Protein AF-A0A2V8JCD2-F1 (afdb_monomer)

Nearest PDB structures (foldseek):
  4c0p-assembly3_C  TM=5.287E-01  e=2.789E-01  Homo sapiens
  6qj3-assembly1_A  TM=6.473E-01  e=8.559E-01  Thermochaetoides thermophila DSM 1495
  5gm6-assembly1_v  TM=4.960E-01  e=7.662E+00  Saccharomyces cerevisiae S288C
  8q7e-assembly1_A  TM=3.204E-01  e=3.389E+00  Homo sapiens
  6ahd-assembly1_N  TM=2.282E-01  e=4.156E+00  Homo sapiens

pLDDT: mean 90.49, std 12.07, range [41.88, 98.62]

Foldseek 3Di:
DDDPDDPVPPADPQWDWAPKDWPDADPVVRDTDIDTDIDHDDDDDDDCPPPVVVVVLLVQCVPLPDPPSNQVSLVVLLVPCVDVVSVVSLLCQLQPPPDPSSNQSSLVSCLVVCVPPSSVVSLLNCLQDPPDVVSVVSSLCSNCVVPLQVLVVLVSQCVSQCPDPDPVSNVSSVVSNVRND

Secondary structure (DSSP, 8-state):
----SSSGGGS-TTPEEEEEEEEEEETTTTEEEEEEEEE--------TTSHHHHHHHHHHHT-TT-HHHHHHHHHHHTT-TTSHHHHHHHHHHHHH-S-HHHHHHHHHHHGGGTTSHHHHHHHHHHHHH-S-HHHHHHHHHHHHTT-TT-HHHHHHHHHHHTT-S-HHHHHHHHHHHHH--

Structure (mmCIF, N/CA/C/O backbone):
data_AF-A0A2V8JCD2-F1
#
_entry.id   AF-A0A2V8JCD2-F1
#
loop_
_atom_site.group_PDB
_atom_site.id
_atom_site.type_symbol
_atom_site.label_atom_id
_atom_site.label_alt_id
_atom_site.label_comp_id
_atom_site.label_asym_id
_atom_site.label_entity_id
_atom_site.label_seq_id
_atom_site.pdbx_PDB_ins_code
_atom_site.Cartn_x
_atom_site.Cartn_y
_atom_site.Cartn_z
_atom_site.occupancy
_atom_site.B_iso_or_equiv
_atom_site.auth_seq_id
_atom_site.auth_comp_id
_atom_site.auth_asym_id
_atom_site.auth_atom_id
_atom_site.pdbx_PDB_model_num
ATOM 1 N N . SER A 1 1 ? -30.091 -16.368 50.394 1.00 44.22 1 SER A N 1
ATOM 2 C CA . SER A 1 1 ? -29.575 -14.989 50.432 1.00 44.22 1 SER A CA 1
ATOM 3 C C . SER A 1 1 ? -28.184 -14.933 49.838 1.00 44.22 1 SER A C 1
ATOM 5 O O . SER A 1 1 ? -27.425 -15.864 50.068 1.00 44.22 1 SER A O 1
ATOM 7 N N . ALA A 1 2 ? -27.900 -13.835 49.127 1.00 44.91 2 ALA A N 1
ATOM 8 C CA . ALA A 1 2 ? -26.615 -13.407 48.558 1.00 44.91 2 ALA A CA 1
ATOM 9 C C . ALA A 1 2 ? -26.160 -14.045 47.226 1.00 44.91 2 ALA A C 1
ATOM 11 O O . ALA A 1 2 ? -25.210 -14.814 47.190 1.00 44.91 2 ALA A O 1
ATOM 12 N N . VAL A 1 3 ? -26.789 -13.626 46.119 1.00 41.88 3 VAL A N 1
ATOM 13 C CA . VAL A 1 3 ? -26.114 -13.427 44.817 1.00 41.88 3 VAL A CA 1
ATOM 14 C C . VAL A 1 3 ? -26.719 -12.170 44.187 1.00 41.88 3 VAL A C 1
ATOM 16 O O . VAL A 1 3 ? -27.552 -12.243 43.291 1.00 41.88 3 VAL A O 1
ATOM 19 N N . GLN A 1 4 ? -26.420 -11.001 44.745 1.00 43.28 4 GLN A N 1
ATOM 20 C CA . GLN A 1 4 ? -26.905 -9.740 44.177 1.00 43.28 4 GLN A CA 1
ATOM 21 C C . GLN A 1 4 ? -25.974 -8.584 44.524 1.00 43.28 4 GLN A C 1
ATOM 23 O O . GLN A 1 4 ? -26.406 -7.489 44.837 1.00 43.28 4 GLN A O 1
ATOM 28 N N . ASP A 1 5 ? -24.675 -8.843 44.450 1.00 45.50 5 ASP A N 1
ATOM 29 C CA . ASP A 1 5 ? -23.688 -7.783 44.360 1.00 45.50 5 ASP A CA 1
ATOM 30 C C . ASP A 1 5 ? -22.896 -7.997 43.072 1.00 45.50 5 ASP A C 1
ATOM 32 O O . ASP A 1 5 ? -22.481 -9.116 42.763 1.00 45.50 5 ASP A O 1
ATOM 36 N N . ASN A 1 6 ? -22.670 -6.890 42.359 1.00 44.06 6 ASN A N 1
ATOM 37 C CA . ASN A 1 6 ? -21.511 -6.643 41.492 1.00 44.06 6 ASN A CA 1
ATOM 38 C C . ASN A 1 6 ? -21.671 -6.552 39.955 1.00 44.06 6 ASN A C 1
ATOM 40 O O . ASN A 1 6 ? -20.660 -6.523 39.262 1.00 44.06 6 ASN A O 1
ATOM 44 N N . GLN A 1 7 ? -22.874 -6.402 39.385 1.00 47.81 7 GLN A N 1
ATOM 45 C CA . GLN A 1 7 ? -23.005 -6.138 37.929 1.00 47.81 7 GLN A CA 1
ATOM 46 C C . GLN A 1 7 ? -22.996 -4.640 37.557 1.00 47.81 7 GLN A C 1
ATOM 48 O O . GLN A 1 7 ? -22.656 -4.303 36.430 1.00 47.81 7 GLN A O 1
ATOM 53 N N . ILE A 1 8 ? -23.293 -3.721 38.489 1.00 47.31 8 ILE A N 1
ATOM 54 C CA . ILE A 1 8 ? -23.292 -2.262 38.217 1.00 47.31 8 ILE A CA 1
ATOM 55 C C . ILE A 1 8 ? -21.854 -1.699 38.111 1.00 47.31 8 ILE A C 1
ATOM 57 O O . ILE A 1 8 ? -21.630 -0.642 37.528 1.00 47.31 8 ILE A O 1
ATOM 61 N N . SER A 1 9 ? -20.849 -2.427 38.615 1.00 52.62 9 SER A N 1
ATOM 62 C CA . SER A 1 9 ? -19.442 -1.987 38.668 1.00 52.62 9 SER A CA 1
ATOM 63 C C . SER A 1 9 ? -18.659 -2.189 37.356 1.00 52.62 9 SER A C 1
ATOM 65 O O . SER A 1 9 ? -17.455 -1.946 37.305 1.00 52.62 9 SER A O 1
ATOM 67 N N . THR A 1 10 ? -19.309 -2.657 36.287 1.00 59.75 10 THR A N 1
ATOM 68 C CA . THR A 1 10 ? -18.649 -3.032 35.022 1.00 59.75 10 THR A CA 1
ATOM 69 C C . THR A 1 10 ? -18.615 -1.917 33.979 1.00 59.75 10 THR A C 1
ATOM 71 O O . THR A 1 10 ? -17.923 -2.063 32.974 1.00 59.75 10 THR A O 1
ATOM 74 N N . ILE A 1 11 ? -19.313 -0.797 34.202 1.00 66.19 11 ILE A N 1
ATOM 75 C CA . ILE A 1 11 ? -19.315 0.329 33.262 1.00 66.19 11 ILE A CA 1
ATOM 76 C C . ILE A 1 11 ? -18.100 1.229 33.560 1.00 66.19 11 ILE A C 1
ATOM 78 O O . ILE A 1 11 ? -18.044 1.852 34.626 1.00 66.19 11 ILE A O 1
ATOM 82 N N . PRO A 1 12 ? -17.111 1.329 32.652 1.00 68.44 12 PRO A N 1
ATOM 83 C CA . PRO A 1 12 ? -15.940 2.174 32.839 1.00 68.44 12 PRO A CA 1
ATOM 84 C C . PRO A 1 12 ? -16.356 3.639 32.975 1.00 68.44 12 PRO A C 1
ATOM 86 O O . PRO A 1 12 ? -17.163 4.134 32.191 1.00 68.44 12 PRO A O 1
ATOM 89 N N . ARG A 1 13 ? -15.745 4.375 33.914 1.00 74.25 13 ARG A N 1
ATOM 90 C CA . ARG A 1 13 ? -16.071 5.796 34.172 1.00 74.25 13 ARG A CA 1
ATOM 91 C C . ARG A 1 13 ? -15.924 6.713 32.949 1.00 74.25 13 ARG A C 1
ATOM 93 O O . ARG A 1 13 ? -16.537 7.771 32.922 1.00 74.25 13 ARG A O 1
ATOM 100 N N . ASN A 1 14 ? -15.132 6.301 31.957 1.00 77.75 14 ASN A N 1
ATOM 101 C CA . ASN A 1 14 ? -14.872 7.047 30.723 1.00 77.75 14 ASN A CA 1
ATOM 102 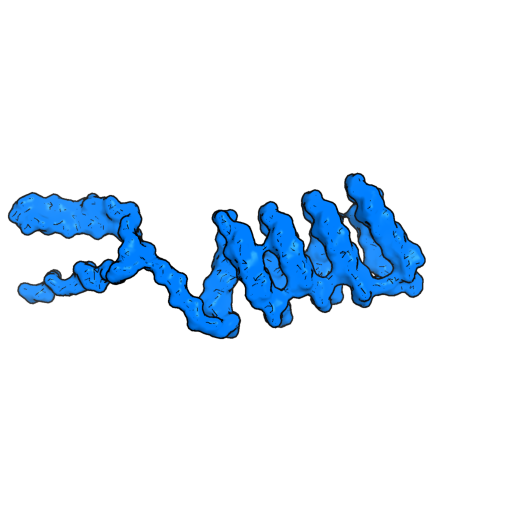C C . ASN A 1 14 ? -15.407 6.321 29.470 1.00 77.75 14 ASN A C 1
ATOM 104 O O . ASN A 1 14 ? -14.929 6.582 28.366 1.00 77.75 14 ASN A O 1
ATOM 108 N N . GLY A 1 15 ? -16.326 5.366 29.638 1.00 80.38 15 GLY A N 1
ATOM 109 C CA . GLY A 1 15 ? -16.961 4.652 28.534 1.00 80.38 15 GLY A CA 1
ATOM 110 C C . GLY A 1 15 ? -18.225 5.357 28.041 1.00 80.38 15 GLY A C 1
ATOM 111 O O . GLY A 1 15 ? -18.965 5.943 28.828 1.00 80.38 15 GLY A O 1
ATOM 112 N N . SER A 1 16 ? -18.491 5.281 26.741 1.00 89.06 16 SER A N 1
ATOM 113 C CA . SER A 1 16 ? -19.802 5.565 26.159 1.00 89.06 16 SER A CA 1
ATOM 114 C C . SER A 1 16 ? -20.564 4.262 25.946 1.00 89.06 16 SER A C 1
ATOM 116 O O . SER A 1 16 ? -19.966 3.236 25.622 1.00 89.06 16 SER A O 1
ATOM 118 N N . ILE A 1 17 ? -21.883 4.313 26.121 1.00 90.25 17 ILE A N 1
ATOM 119 C CA . ILE A 1 17 ? -22.770 3.176 25.874 1.00 90.25 17 ILE A CA 1
ATOM 120 C C . ILE A 1 17 ? -23.493 3.404 24.546 1.00 90.25 17 ILE A C 1
ATOM 122 O O . ILE A 1 17 ? -24.129 4.442 24.364 1.00 90.25 17 ILE A O 1
ATOM 126 N N . SER A 1 18 ? -23.415 2.435 23.639 1.00 91.94 18 SER A N 1
ATOM 127 C CA . SER A 1 18 ? -24.164 2.382 22.380 1.00 91.94 18 SER A CA 1
ATOM 128 C C . SER A 1 18 ? -25.107 1.178 22.368 1.00 91.94 18 SER A C 1
ATOM 130 O O . SER A 1 18 ? -24.992 0.268 23.188 1.00 91.94 18 SER A O 1
ATOM 132 N N . ASN A 1 19 ? -26.080 1.180 21.451 1.00 93.75 19 ASN A N 1
ATOM 133 C CA . ASN A 1 19 ? -27.001 0.055 21.233 1.00 93.75 19 ASN A CA 1
ATOM 134 C C . ASN A 1 19 ? -27.726 -0.430 22.510 1.00 93.75 19 ASN A C 1
ATOM 136 O O . ASN A 1 19 ? -28.009 -1.621 22.662 1.00 93.75 19 ASN A O 1
ATOM 140 N N . LEU A 1 20 ? -28.019 0.497 23.433 1.00 94.31 20 LEU A N 1
ATOM 141 C CA . LEU A 1 20 ? -28.675 0.191 24.702 1.00 94.31 20 LEU A CA 1
ATOM 142 C C . LEU A 1 20 ? -30.134 -0.220 24.470 1.00 94.31 20 LEU A C 1
ATOM 144 O O . LEU A 1 20 ? -30.913 0.520 23.868 1.00 94.31 20 LEU A O 1
ATOM 148 N N . ARG A 1 21 ? -30.511 -1.384 24.996 1.00 95.12 21 ARG A N 1
ATOM 149 C CA . ARG A 1 21 ? -31.867 -1.934 24.949 1.00 95.12 21 ARG A CA 1
ATO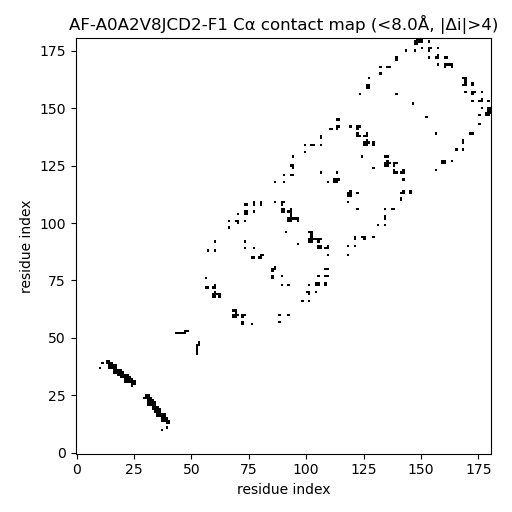M 150 C C . ARG A 1 21 ? -32.280 -2.513 26.295 1.00 95.12 21 ARG A C 1
ATOM 152 O O . ARG A 1 21 ? -31.445 -3.000 27.056 1.00 95.12 21 ARG A O 1
ATOM 159 N N . ILE A 1 22 ? -33.585 -2.519 26.534 1.00 95.38 22 ILE A N 1
ATOM 160 C CA . ILE A 1 22 ? -34.203 -3.253 27.638 1.00 95.38 22 ILE A CA 1
ATOM 161 C C . ILE A 1 22 ? -34.441 -4.685 27.161 1.00 95.38 22 ILE A C 1
ATOM 163 O O . ILE A 1 22 ? -35.107 -4.895 26.150 1.00 95.38 22 ILE A O 1
ATOM 167 N N . VAL A 1 23 ? -33.861 -5.656 27.860 1.00 96.94 23 VAL A N 1
ATOM 168 C CA . VAL A 1 23 ? -34.027 -7.088 27.576 1.00 96.94 23 VAL A CA 1
ATOM 169 C C . VAL A 1 23 ? -35.287 -7.609 28.258 1.00 96.94 23 VAL A C 1
ATOM 171 O O . VAL A 1 23 ? -36.102 -8.276 27.626 1.00 96.94 23 VAL A O 1
ATOM 174 N N . SER A 1 24 ? -35.469 -7.270 29.533 1.00 95.62 24 SER A N 1
ATOM 175 C CA . SER A 1 24 ? -36.636 -7.659 30.320 1.00 95.62 24 SER A CA 1
ATOM 176 C C . SER A 1 24 ? -36.938 -6.620 31.402 1.00 95.62 24 SER A C 1
ATOM 178 O O . SER A 1 24 ? -36.053 -5.880 31.836 1.00 95.62 24 SER A O 1
ATOM 180 N N . ALA A 1 25 ? -38.205 -6.535 31.807 1.00 95.50 25 ALA A N 1
ATOM 181 C CA . ALA A 1 25 ? -38.649 -5.705 32.919 1.00 95.50 25 ALA A CA 1
ATOM 182 C C . ALA A 1 25 ? -39.789 -6.410 33.662 1.00 95.50 25 ALA A C 1
ATOM 184 O O . ALA A 1 25 ? -40.774 -6.813 33.043 1.00 95.50 25 ALA A O 1
ATOM 185 N N . ASP A 1 26 ? -39.657 -6.540 34.978 1.00 96.38 26 ASP A N 1
ATOM 186 C CA . ASP A 1 26 ? -40.686 -7.059 35.872 1.00 96.38 26 ASP A CA 1
ATOM 187 C C . ASP A 1 26 ? -41.308 -5.895 36.668 1.00 96.38 26 ASP A C 1
ATOM 189 O O . ASP A 1 26 ? -40.665 -5.352 37.570 1.00 96.38 26 ASP A O 1
ATOM 193 N N . PRO A 1 27 ? -42.560 -5.497 36.373 1.00 93.81 27 PRO A N 1
ATOM 194 C CA . PRO A 1 27 ? -43.228 -4.402 37.072 1.00 93.81 27 PRO A CA 1
ATOM 195 C C . PRO A 1 27 ? -43.532 -4.692 38.546 1.00 93.81 27 PR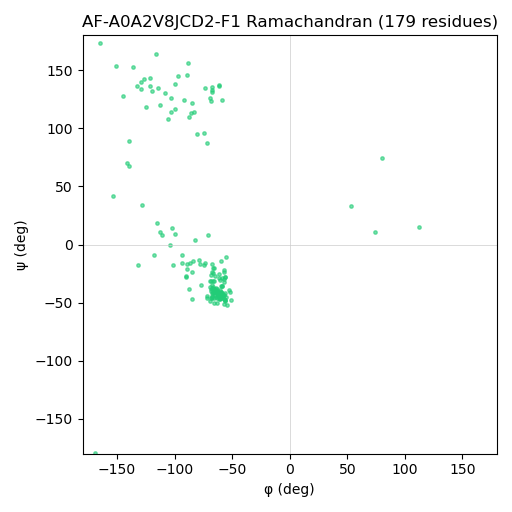O A C 1
ATOM 197 O O . PRO A 1 27 ? -43.688 -3.751 39.320 1.00 93.81 27 PRO A O 1
ATOM 200 N N . ALA A 1 28 ? -43.657 -5.964 38.939 1.00 95.38 28 ALA A N 1
ATOM 201 C CA . ALA A 1 28 ? -44.011 -6.339 40.307 1.00 95.38 28 ALA A CA 1
ATOM 202 C C . ALA A 1 28 ? -42.815 -6.205 41.258 1.00 95.38 28 ALA A C 1
ATOM 204 O O . ALA A 1 28 ? -42.985 -5.836 42.419 1.00 95.38 28 ALA A O 1
ATOM 205 N N . THR A 1 29 ? -41.608 -6.485 40.761 1.00 95.62 29 THR A N 1
ATOM 206 C CA . THR A 1 29 ? -40.360 -6.383 41.533 1.00 95.62 29 THR A CA 1
ATOM 207 C C . THR A 1 29 ? -39.562 -5.117 41.221 1.00 95.62 29 THR A C 1
ATOM 209 O O . THR A 1 29 ? -38.686 -4.739 41.998 1.00 95.62 29 THR A O 1
ATOM 212 N N . GLY A 1 30 ? -39.850 -4.457 40.096 1.00 93.00 30 GLY A N 1
ATOM 213 C CA . GLY A 1 30 ? -39.053 -3.352 39.562 1.00 93.00 30 GLY A CA 1
ATOM 214 C C . GLY A 1 30 ? -37.726 -3.800 38.939 1.00 93.00 30 GLY A C 1
ATOM 215 O O . GLY A 1 30 ? -36.876 -2.955 38.660 1.00 93.00 30 GLY A O 1
ATOM 216 N N . GLN A 1 31 ? -37.514 -5.105 38.738 1.00 93.19 31 GLN A N 1
ATOM 217 C CA . GLN A 1 31 ? -36.280 -5.628 38.158 1.00 93.19 31 GLN A CA 1
ATOM 218 C C . GLN A 1 31 ? -36.221 -5.338 36.655 1.00 93.19 31 GLN A C 1
ATOM 220 O O . GLN A 1 31 ? -37.194 -5.551 35.936 1.00 93.19 31 GLN A O 1
ATOM 225 N N . VAL A 1 32 ? -35.070 -4.870 36.171 1.00 94.25 32 VAL A N 1
ATOM 226 C CA . VAL A 1 32 ? -34.835 -4.575 34.751 1.00 94.25 32 VAL A CA 1
ATOM 227 C C . VAL A 1 32 ? -33.508 -5.182 34.321 1.00 94.25 32 VAL A C 1
ATOM 229 O O . VAL A 1 32 ? -32.505 -5.056 35.023 1.00 94.25 32 VAL A O 1
ATOM 232 N N . GLU A 1 33 ? -33.497 -5.806 33.151 1.00 94.25 33 GLU A N 1
ATOM 233 C CA . GLU A 1 33 ? -32.292 -6.267 32.473 1.00 94.25 33 GLU A CA 1
ATOM 234 C C . GLU A 1 33 ? -32.018 -5.381 31.257 1.00 94.25 33 GLU A C 1
ATOM 236 O O . GLU A 1 33 ? -32.902 -5.127 30.435 1.00 94.25 33 GLU A O 1
ATOM 241 N N . LEU A 1 34 ? -30.779 -4.910 31.138 1.00 93.19 34 LEU A N 1
ATOM 242 C CA . LEU A 1 34 ? -30.328 -4.034 30.064 1.00 93.19 34 LEU A CA 1
ATOM 243 C C . LEU A 1 34 ? -29.172 -4.700 29.320 1.00 93.19 34 LEU A C 1
ATOM 245 O O . LEU A 1 34 ? -28.308 -5.319 29.937 1.00 93.19 34 LEU A O 1
ATOM 249 N N . ALA A 1 35 ? -29.122 -4.518 28.004 1.00 92.56 35 ALA A N 1
ATOM 250 C CA . ALA A 1 35 ? -27.989 -4.919 27.180 1.00 92.56 35 ALA A CA 1
ATOM 251 C C . ALA A 1 35 ? -27.547 -3.743 26.315 1.00 92.56 35 ALA A C 1
ATOM 253 O O . ALA A 1 35 ? -28.377 -3.016 25.778 1.00 92.56 35 ALA A O 1
ATOM 254 N N . GLY A 1 36 ? -26.243 -3.569 26.160 1.00 92.38 36 GLY A N 1
ATOM 255 C CA . GLY A 1 36 ? -25.660 -2.528 25.327 1.00 92.38 36 GLY A CA 1
ATOM 256 C C . GLY A 1 36 ? -24.195 -2.821 25.056 1.00 92.38 36 GLY A C 1
ATOM 257 O O . GLY A 1 36 ? -23.619 -3.757 25.612 1.00 92.38 36 GLY A O 1
ATOM 258 N N . GLU A 1 37 ? -23.602 -2.015 24.194 1.00 93.12 37 GLU A N 1
ATOM 259 C CA . GLU A 1 37 ? -22.175 -2.033 23.913 1.00 93.12 37 GLU A CA 1
ATOM 260 C C . GLU A 1 37 ? -21.501 -0.919 24.699 1.00 93.12 37 GLU A C 1
ATOM 262 O O . GLU A 1 37 ? -22.014 0.194 24.789 1.00 93.12 37 GLU A O 1
ATOM 267 N N . VAL A 1 38 ? -20.340 -1.220 25.269 1.00 90.25 38 VAL A N 1
ATOM 268 C CA . VAL A 1 38 ? -19.528 -0.243 25.988 1.00 90.25 38 VAL A CA 1
ATOM 269 C C . VAL A 1 38 ? -18.257 -0.014 25.188 1.00 90.25 38 VAL A C 1
ATOM 271 O O . VAL A 1 38 ? -17.476 -0.940 24.982 1.00 90.25 38 VAL A O 1
ATOM 274 N N . SER A 1 39 ? -18.026 1.228 24.773 1.00 90.25 39 SER A N 1
ATOM 275 C CA . SER A 1 39 ? -16.790 1.643 24.111 1.00 90.25 39 SER A CA 1
ATOM 276 C C . SER A 1 39 ? -16.039 2.639 24.984 1.00 90.25 39 SER A C 1
ATOM 278 O O . SER A 1 39 ? -16.632 3.585 25.495 1.00 90.25 39 SER A O 1
ATOM 280 N N . GLN A 1 40 ? -14.728 2.473 25.130 1.00 88.31 40 GLN A N 1
ATOM 281 C CA . GLN A 1 40 ? -13.880 3.401 25.880 1.00 88.31 40 GLN A CA 1
ATOM 282 C C . GLN A 1 40 ? -12.700 3.866 25.017 1.00 88.31 40 GLN A C 1
ATOM 284 O O . GLN A 1 40 ? -12.151 3.053 24.268 1.00 88.31 40 GLN A O 1
ATOM 289 N N . PRO A 1 41 ? -12.272 5.139 25.117 1.00 84.62 41 PRO A N 1
ATOM 290 C CA . PRO A 1 41 ? -11.071 5.595 24.432 1.00 84.62 41 PRO A CA 1
ATOM 291 C C . PRO A 1 41 ? -9.851 4.778 24.870 1.00 84.62 41 PRO A C 1
ATOM 293 O O . PRO A 1 41 ? -9.531 4.715 26.059 1.00 84.62 41 PRO A O 1
ATOM 296 N N . LEU A 1 42 ? -9.148 4.182 23.908 1.00 85.62 42 LEU A N 1
ATOM 297 C CA . LEU A 1 42 ? -7.897 3.474 24.154 1.00 85.62 42 LEU A CA 1
ATOM 298 C C . LEU A 1 42 ? -6.718 4.435 23.976 1.00 85.62 42 LEU A C 1
ATOM 300 O O . LEU A 1 42 ? -6.546 5.041 22.920 1.00 85.62 42 LEU A O 1
ATOM 304 N N . ARG A 1 43 ? -5.877 4.548 25.006 1.00 88.38 43 ARG A N 1
ATOM 305 C CA . ARG A 1 43 ? -4.527 5.109 24.889 1.00 88.38 43 ARG A CA 1
ATOM 306 C C . ARG A 1 43 ? -3.547 4.090 25.432 1.00 88.38 43 ARG A C 1
ATOM 308 O O . ARG A 1 43 ? -3.618 3.741 26.607 1.00 88.38 43 ARG A O 1
ATOM 315 N N . LEU A 1 44 ? -2.650 3.634 24.572 1.00 90.06 44 LEU A N 1
ATOM 316 C CA . LEU A 1 44 ? -1.616 2.674 24.910 1.00 90.06 44 LEU A CA 1
ATOM 317 C C . LEU A 1 44 ? -0.274 3.229 24.440 1.00 90.06 44 LEU A C 1
ATOM 319 O O . LEU A 1 44 ? -0.165 3.747 23.331 1.00 90.06 44 LEU A O 1
ATOM 323 N N . GLN A 1 45 ? 0.725 3.147 25.311 1.00 93.62 45 GLN A N 1
ATOM 324 C CA . GLN A 1 45 ? 2.107 3.481 25.007 1.00 93.62 45 GLN A CA 1
ATOM 325 C C . GLN A 1 45 ? 2.936 2.221 25.223 1.00 93.62 45 GLN A C 1
ATOM 327 O O . GLN A 1 45 ? 2.789 1.559 26.248 1.00 93.62 45 GLN A O 1
ATOM 332 N N . GLY A 1 46 ? 3.790 1.902 24.261 1.00 92.50 46 GLY A N 1
ATOM 333 C CA . GLY A 1 46 ? 4.664 0.738 24.309 1.00 92.50 46 GLY A CA 1
ATOM 334 C C . GLY A 1 46 ? 5.700 0.794 23.197 1.00 92.50 46 GLY A C 1
ATOM 335 O O . GLY A 1 46 ? 5.754 1.764 22.434 1.00 92.50 46 GLY A O 1
ATOM 336 N N . GLN A 1 47 ? 6.536 -0.231 23.139 1.00 90.75 47 GLN A N 1
ATOM 337 C CA . GLN A 1 47 ? 7.549 -0.398 22.106 1.00 90.75 47 GLN A CA 1
ATOM 338 C C . GLN A 1 47 ? 6.962 -1.140 20.901 1.00 90.75 47 GLN A C 1
ATOM 340 O O . GLN A 1 47 ? 5.981 -1.867 21.026 1.00 90.75 47 GLN A O 1
ATOM 345 N N . MET A 1 48 ? 7.548 -0.971 19.714 1.00 85.31 48 MET A N 1
ATOM 346 C CA . MET A 1 48 ? 7.050 -1.644 18.501 1.00 85.31 48 MET A CA 1
ATOM 347 C C . MET A 1 48 ? 7.210 -3.168 18.564 1.00 85.31 48 MET A C 1
ATOM 349 O O . MET A 1 48 ? 6.521 -3.894 17.852 1.00 85.31 48 MET A O 1
ATOM 353 N N . GLU A 1 49 ? 8.104 -3.646 19.426 1.00 85.31 49 GLU A N 1
ATOM 354 C CA . GLU A 1 49 ? 8.369 -5.060 19.681 1.00 85.31 49 GLU A CA 1
ATOM 355 C C . GLU A 1 49 ? 7.304 -5.690 20.588 1.00 85.31 49 GLU A C 1
ATOM 357 O O . GLU A 1 49 ? 7.181 -6.915 20.629 1.00 85.31 49 GLU A O 1
ATOM 362 N N . ASP A 1 50 ? 6.508 -4.876 21.292 1.00 91.94 50 ASP A N 1
ATOM 363 C CA . ASP A 1 50 ? 5.428 -5.375 22.133 1.00 91.94 50 ASP A CA 1
ATOM 364 C C . ASP A 1 50 ? 4.332 -5.978 21.250 1.00 91.94 50 ASP A C 1
ATOM 366 O O . ASP A 1 50 ? 3.741 -5.298 20.407 1.00 91.94 50 ASP A O 1
ATOM 370 N N . ALA A 1 51 ? 3.991 -7.245 21.493 1.00 91.12 51 ALA A N 1
ATOM 371 C CA . ALA A 1 51 ? 3.003 -7.974 20.695 1.00 91.12 51 ALA A CA 1
ATOM 372 C C . ALA A 1 51 ? 1.658 -7.229 20.577 1.00 91.12 51 ALA A C 1
ATOM 374 O O . ALA A 1 51 ? 1.055 -7.188 19.504 1.00 91.12 51 ALA A O 1
ATOM 375 N N . THR A 1 52 ? 1.210 -6.585 21.661 1.00 93.38 52 THR A N 1
ATOM 376 C CA . THR A 1 52 ? -0.023 -5.785 21.674 1.00 93.38 52 THR A CA 1
ATOM 377 C C . THR A 1 52 ? 0.095 -4.530 20.812 1.00 93.38 52 THR A C 1
ATOM 379 O O . THR A 1 52 ? -0.810 -4.247 20.030 1.00 93.38 52 THR A O 1
ATOM 382 N N . VAL A 1 53 ? 1.200 -3.782 20.921 1.00 93.06 53 VAL A N 1
ATOM 383 C CA . VAL A 1 53 ? 1.437 -2.577 20.103 1.00 93.06 53 VAL A CA 1
ATOM 384 C C . VAL A 1 53 ? 1.480 -2.962 18.633 1.00 93.06 53 VAL A C 1
ATOM 386 O O . VAL A 1 53 ? 0.804 -2.352 17.809 1.00 93.06 53 VAL A O 1
ATOM 389 N N . ARG A 1 54 ? 2.220 -4.021 18.317 1.00 90.69 54 ARG A N 1
ATOM 390 C CA . ARG A 1 54 ? 2.375 -4.535 16.964 1.00 90.69 54 ARG A CA 1
ATOM 391 C C . ARG A 1 54 ? 1.042 -4.974 16.355 1.00 90.69 54 ARG A C 1
ATOM 393 O O . ARG A 1 54 ? 0.723 -4.575 15.240 1.00 90.69 54 ARG A O 1
ATOM 400 N N . SER A 1 55 ? 0.228 -5.721 17.101 1.00 92.12 55 SER A N 1
ATOM 401 C CA . SER A 1 55 ? -1.120 -6.122 16.671 1.00 92.12 55 SER A CA 1
ATOM 402 C C . SER A 1 55 ? -2.030 -4.915 16.397 1.00 92.12 55 SER A C 1
ATOM 404 O O . SER A 1 55 ? -2.739 -4.876 15.389 1.00 92.12 55 SER A O 1
ATOM 406 N N . LEU A 1 56 ? -1.966 -3.882 17.244 1.00 93.38 56 LEU A N 1
ATOM 407 C CA . LEU A 1 56 ? -2.723 -2.644 17.041 1.00 93.38 56 LEU A CA 1
ATOM 408 C C . LEU A 1 56 ? -2.230 -1.848 15.823 1.00 93.38 56 LEU A C 1
ATOM 410 O O . LEU A 1 56 ? -3.054 -1.294 15.101 1.00 93.38 56 LEU A O 1
ATOM 414 N N . LEU A 1 57 ? -0.921 -1.821 15.554 1.00 92.69 57 LEU A N 1
ATOM 415 C CA . LEU A 1 57 ? -0.362 -1.199 14.348 1.00 92.69 57 LEU A CA 1
ATOM 416 C C . LEU A 1 57 ? -0.823 -1.920 13.074 1.00 92.69 57 LEU A C 1
ATOM 418 O O . LEU A 1 57 ? -1.268 -1.261 12.137 1.00 92.69 57 LEU A O 1
ATOM 422 N N . PHE A 1 58 ? -0.801 -3.258 13.050 1.00 92.38 58 PHE A N 1
ATOM 423 C CA . PHE A 1 58 ? -1.356 -4.020 11.925 1.00 92.38 58 PHE A CA 1
ATOM 424 C C . PHE A 1 58 ? -2.865 -3.818 11.778 1.00 92.38 58 PHE A C 1
ATOM 426 O O . PHE A 1 58 ? -3.361 -3.703 10.662 1.00 92.38 58 PHE A O 1
ATOM 433 N N . SER A 1 59 ? -3.607 -3.714 12.880 1.00 91.94 59 SER A N 1
ATOM 434 C CA . SER A 1 59 ? -5.040 -3.397 12.826 1.00 91.94 59 SER A CA 1
ATOM 435 C C . SER A 1 59 ? -5.283 -2.011 12.221 1.00 91.94 59 SER A C 1
ATOM 437 O O . SER A 1 59 ? -6.181 -1.848 11.400 1.00 91.94 59 SER A O 1
ATOM 439 N N . ALA A 1 60 ? -4.446 -1.025 12.561 1.00 93.06 60 ALA A N 1
ATOM 440 C CA . ALA A 1 60 ? -4.531 0.326 12.015 1.00 93.06 60 ALA A CA 1
ATOM 441 C C . ALA A 1 60 ? -4.262 0.386 10.502 1.00 93.06 60 ALA A C 1
ATOM 443 O O . ALA A 1 60 ? -4.815 1.263 9.847 1.00 93.06 60 ALA A O 1
ATOM 444 N N . LEU A 1 61 ? -3.487 -0.548 9.931 1.00 91.56 61 LEU A N 1
ATOM 445 C CA . LEU A 1 61 ? -3.329 -0.684 8.474 1.00 91.56 61 LEU A CA 1
ATOM 446 C C . LEU A 1 61 ? -4.606 -1.144 7.764 1.00 91.56 61 LEU A C 1
ATOM 448 O O . LEU A 1 61 ? -4.770 -0.871 6.583 1.00 91.56 61 LEU A O 1
ATOM 452 N N . HIS A 1 62 ? -5.516 -1.816 8.465 1.00 88.88 62 HIS A N 1
ATOM 453 C CA . HIS A 1 62 ? -6.769 -2.316 7.898 1.00 88.88 62 HIS A CA 1
ATOM 454 C C . HIS A 1 62 ? -7.961 -1.401 8.218 1.00 88.88 62 HIS A C 1
ATOM 456 O O . HIS A 1 62 ? -9.108 -1.761 7.952 1.00 88.88 62 HIS A O 1
ATOM 462 N N . ASP A 1 63 ? -7.716 -0.209 8.781 1.00 88.81 63 ASP A N 1
ATOM 463 C CA . ASP A 1 63 ? -8.762 0.781 9.032 1.00 88.81 63 ASP A CA 1
ATOM 464 C C . ASP A 1 63 ? -9.238 1.397 7.709 1.00 88.81 63 ASP A C 1
ATOM 466 O O . ASP A 1 63 ? -8.750 2.433 7.242 1.00 88.81 63 ASP A O 1
ATOM 470 N N . ALA A 1 64 ? -10.213 0.731 7.092 1.00 79.88 64 ALA A N 1
ATOM 471 C CA . ALA A 1 64 ? -10.817 1.144 5.831 1.00 79.88 64 ALA A CA 1
ATOM 472 C C . ALA A 1 64 ? -11.386 2.573 5.890 1.00 79.88 64 ALA A C 1
ATOM 474 O O . ALA A 1 64 ? -11.417 3.268 4.879 1.00 79.88 64 ALA A O 1
ATOM 475 N N . SER A 1 65 ? -11.792 3.041 7.074 1.00 87.44 65 SER A N 1
ATOM 476 C CA . SER A 1 65 ? -12.449 4.338 7.245 1.00 87.44 65 SER A CA 1
ATOM 477 C C . SER A 1 65 ? -11.483 5.519 7.372 1.00 87.44 65 SER A C 1
ATOM 479 O O . SER A 1 65 ? -11.908 6.669 7.249 1.00 87.44 65 SER A O 1
ATOM 481 N N . ASN A 1 66 ? -10.190 5.267 7.611 1.00 92.38 66 ASN A N 1
ATOM 482 C CA . ASN A 1 66 ? -9.243 6.322 7.953 1.00 92.38 66 ASN A CA 1
ATOM 483 C C . ASN A 1 66 ? -7.873 6.150 7.272 1.00 92.38 66 ASN A C 1
ATOM 485 O O . ASN A 1 66 ? -6.936 5.613 7.872 1.00 92.38 66 ASN A O 1
ATOM 489 N N . PRO A 1 67 ? -7.696 6.713 6.061 1.00 92.75 67 PRO A N 1
ATOM 490 C CA . PRO A 1 67 ? -6.405 6.724 5.375 1.00 92.75 67 PRO A CA 1
ATOM 491 C C . PRO A 1 67 ? -5.283 7.388 6.184 1.00 92.75 67 PRO A C 1
ATOM 493 O O . PRO A 1 67 ? -4.126 7.002 6.068 1.00 92.75 67 PRO A O 1
ATOM 496 N N . GLY A 1 68 ? -5.602 8.366 7.042 1.00 94.62 68 GLY A N 1
ATOM 497 C CA . GLY A 1 68 ? -4.615 9.005 7.917 1.00 94.62 68 GLY A CA 1
ATOM 498 C C . GLY A 1 68 ? -4.070 8.057 8.990 1.00 94.62 68 GLY A C 1
ATOM 499 O O . GLY A 1 68 ? -2.887 8.128 9.321 1.00 94.62 68 GLY A O 1
ATOM 500 N N . SER A 1 69 ? -4.910 7.156 9.507 1.00 94.00 69 SER A N 1
ATOM 501 C CA . SER A 1 69 ? -4.502 6.090 10.433 1.00 94.00 69 SER A CA 1
ATOM 502 C C . SER A 1 69 ? -3.569 5.102 9.735 1.00 94.00 69 SER A C 1
ATOM 504 O O . SER A 1 69 ? -2.446 4.885 10.200 1.00 94.00 69 SER A O 1
ATOM 506 N N . ARG A 1 70 ? -3.980 4.609 8.558 1.00 96.56 70 ARG A N 1
ATOM 507 C CA . ARG A 1 70 ? -3.178 3.692 7.736 1.00 96.56 70 ARG A CA 1
ATOM 508 C C . ARG A 1 70 ? -1.830 4.299 7.355 1.00 96.56 70 ARG A C 1
ATOM 510 O O . ARG A 1 70 ? -0.798 3.670 7.565 1.00 96.56 70 ARG A O 1
ATOM 517 N N . LEU A 1 71 ? -1.815 5.558 6.905 1.00 94.88 71 LEU A N 1
ATOM 518 C CA . LEU A 1 71 ? -0.589 6.286 6.565 1.00 94.88 71 LEU A CA 1
ATOM 519 C C . LEU A 1 71 ? 0.393 6.329 7.742 1.00 94.88 71 LEU A C 1
ATOM 521 O O . LEU A 1 71 ? 1.577 6.041 7.573 1.00 94.88 71 LEU A O 1
ATOM 525 N N . ARG A 1 72 ? -0.087 6.668 8.947 1.00 93.69 72 ARG A N 1
ATOM 526 C CA . ARG A 1 72 ? 0.775 6.684 10.135 1.00 93.69 72 ARG A CA 1
ATOM 527 C C . ARG A 1 72 ? 1.261 5.291 10.513 1.00 93.69 72 ARG A C 1
ATOM 529 O O . ARG A 1 72 ? 2.410 5.161 10.922 1.00 93.69 72 ARG A O 1
ATOM 536 N N . ALA A 1 73 ? 0.420 4.268 10.385 1.00 93.69 73 ALA A N 1
ATOM 537 C CA . ALA A 1 73 ? 0.826 2.893 10.648 1.00 93.69 73 ALA A CA 1
ATOM 538 C C . ALA A 1 73 ? 1.963 2.467 9.704 1.00 93.69 73 ALA A C 1
ATOM 540 O O . ALA A 1 73 ? 2.986 1.984 10.184 1.00 93.69 73 ALA A O 1
ATOM 541 N N . VAL A 1 74 ? 1.855 2.760 8.400 1.00 94.62 74 VAL A N 1
ATOM 542 C CA . VAL A 1 74 ? 2.941 2.546 7.426 1.00 94.62 74 VAL A CA 1
ATOM 543 C C . VAL A 1 74 ? 4.214 3.284 7.852 1.00 94.62 74 VAL A C 1
ATOM 545 O O . VAL A 1 74 ? 5.277 2.676 7.891 1.00 94.62 74 VAL A O 1
ATOM 548 N N . GLN A 1 75 ? 4.126 4.566 8.226 1.00 92.31 75 GLN A N 1
ATOM 549 C CA . GLN A 1 75 ? 5.293 5.356 8.658 1.00 92.31 75 GLN A CA 1
ATOM 550 C C . GLN A 1 75 ? 5.998 4.770 9.885 1.00 92.31 75 GLN A C 1
ATOM 552 O O . GLN A 1 75 ? 7.225 4.765 9.947 1.00 92.31 75 GLN A O 1
ATOM 557 N N . VAL A 1 76 ? 5.233 4.282 10.863 1.00 91.88 76 VAL A N 1
ATOM 558 C CA . VAL A 1 76 ? 5.792 3.668 12.073 1.00 91.88 76 VAL A CA 1
ATOM 559 C C . VAL A 1 76 ? 6.461 2.336 11.731 1.00 91.88 76 VAL A C 1
ATOM 561 O O . VAL A 1 76 ? 7.615 2.115 12.100 1.00 91.88 76 VAL A O 1
ATOM 564 N N . LEU A 1 77 ? 5.776 1.474 10.978 1.00 89.75 77 LEU A N 1
ATOM 565 C CA . LEU A 1 77 ? 6.275 0.146 10.611 1.00 89.75 77 LEU A CA 1
ATOM 566 C C . LEU A 1 77 ? 7.496 0.215 9.678 1.00 89.75 77 LEU A C 1
ATOM 568 O O . LEU A 1 77 ? 8.413 -0.594 9.803 1.00 89.75 77 LEU A O 1
ATOM 572 N N . ALA A 1 78 ? 7.580 1.245 8.831 1.00 86.50 78 ALA A N 1
ATOM 573 C CA . ALA A 1 78 ? 8.718 1.511 7.947 1.00 86.50 78 ALA A CA 1
ATOM 574 C C . ALA A 1 78 ? 10.059 1.724 8.677 1.00 86.50 78 ALA A C 1
ATOM 576 O O . ALA A 1 78 ? 11.117 1.695 8.052 1.00 86.50 78 ALA A O 1
ATOM 577 N N . SER A 1 79 ? 10.049 1.934 9.996 1.00 83.44 79 SER A N 1
ATOM 578 C CA . SER A 1 79 ? 11.279 2.020 10.790 1.00 83.44 79 SER A CA 1
ATOM 579 C C . SER A 1 79 ? 11.967 0.663 11.005 1.00 83.44 79 SER A C 1
ATOM 581 O O . SER A 1 79 ? 13.146 0.640 11.366 1.00 83.44 79 SER A O 1
ATOM 583 N N . LYS A 1 80 ? 11.268 -0.463 10.770 1.00 76.44 80 LYS A N 1
ATOM 584 C CA . LYS A 1 80 ? 11.808 -1.830 10.901 1.00 76.44 80 LYS A CA 1
ATOM 585 C C . LYS A 1 80 ? 11.339 -2.775 9.781 1.00 76.44 80 LYS A C 1
ATOM 587 O O . LYS A 1 80 ? 10.629 -3.738 10.054 1.00 76.44 80 LYS A O 1
ATOM 592 N N . PRO A 1 81 ? 11.756 -2.557 8.527 1.00 64.38 81 PRO A N 1
ATOM 593 C CA . PRO A 1 81 ? 11.200 -3.295 7.392 1.00 64.38 81 PRO A CA 1
ATOM 594 C C . PRO A 1 81 ? 11.754 -4.719 7.227 1.00 64.38 81 PRO A C 1
ATOM 596 O O . PRO A 1 81 ? 11.156 -5.500 6.507 1.00 64.38 81 PRO A O 1
ATOM 599 N N . ASN A 1 82 ? 12.853 -5.084 7.906 1.00 70.69 82 ASN A N 1
ATOM 600 C CA . ASN A 1 82 ? 13.481 -6.423 7.821 1.00 70.69 82 ASN A CA 1
ATOM 601 C C . ASN A 1 82 ? 12.665 -7.542 8.500 1.00 70.69 82 ASN A C 1
ATOM 603 O O . ASN A 1 82 ? 13.171 -8.637 8.737 1.00 70.69 82 ASN A O 1
ATOM 607 N N . ASP A 1 83 ? 11.449 -7.234 8.920 1.00 83.75 83 ASP A N 1
ATOM 608 C CA . ASP A 1 83 ? 10.545 -8.143 9.593 1.00 83.75 83 ASP A CA 1
ATOM 609 C C . ASP A 1 83 ? 9.497 -8.583 8.568 1.00 83.75 83 ASP A C 1
ATOM 611 O O . ASP A 1 83 ? 8.740 -7.753 8.072 1.00 83.75 83 ASP A O 1
ATOM 615 N N . GLU A 1 84 ? 9.492 -9.867 8.212 1.00 88.50 84 GLU A N 1
ATOM 616 C CA . GLU A 1 84 ? 8.714 -10.416 7.090 1.00 88.50 84 GLU A CA 1
ATOM 617 C C . GLU A 1 84 ? 7.218 -10.021 7.131 1.00 88.50 84 GLU A C 1
ATOM 619 O O . GLU A 1 84 ? 6.730 -9.473 6.143 1.00 88.50 84 GLU A O 1
ATOM 624 N N . PRO A 1 85 ? 6.495 -10.142 8.265 1.00 90.12 85 PRO A N 1
ATOM 625 C CA . PRO A 1 85 ? 5.138 -9.605 8.384 1.00 90.12 85 PRO A CA 1
ATOM 626 C C . PRO A 1 85 ? 4.997 -8.097 8.119 1.00 90.12 85 PRO A C 1
ATOM 628 O O . PRO A 1 85 ? 3.949 -7.647 7.658 1.00 90.12 85 PRO A O 1
ATOM 631 N N . ILE A 1 86 ? 6.011 -7.290 8.453 1.00 91.00 86 ILE A N 1
ATOM 632 C CA . ILE A 1 86 ? 6.004 -5.854 8.144 1.00 91.00 86 ILE A CA 1
ATOM 633 C C . ILE A 1 86 ? 6.201 -5.648 6.644 1.00 91.00 86 ILE A C 1
ATOM 635 O O . ILE A 1 86 ? 5.454 -4.870 6.054 1.00 91.00 86 ILE A O 1
ATOM 639 N N . GLU A 1 87 ? 7.160 -6.339 6.027 1.00 93.31 87 GLU A N 1
ATOM 640 C CA . GLU A 1 87 ? 7.381 -6.275 4.579 1.00 93.31 87 GLU A CA 1
ATOM 641 C C . GLU A 1 87 ? 6.105 -6.644 3.811 1.00 93.31 87 GLU A C 1
ATOM 643 O O . GLU A 1 87 ? 5.666 -5.878 2.954 1.00 93.31 87 GLU A O 1
ATOM 648 N N . GLU A 1 88 ? 5.452 -7.751 4.173 1.00 93.88 88 GLU A N 1
ATOM 649 C CA . GLU A 1 88 ? 4.197 -8.189 3.553 1.00 93.88 88 GLU A CA 1
ATOM 650 C C . GLU A 1 88 ? 3.093 -7.133 3.701 1.00 93.88 88 GLU A C 1
ATOM 652 O O . GLU A 1 88 ? 2.387 -6.809 2.744 1.00 93.88 88 GLU A O 1
ATOM 657 N N . ALA A 1 89 ? 2.962 -6.535 4.885 1.00 93.62 89 ALA A N 1
ATOM 658 C CA . ALA A 1 89 ? 1.970 -5.496 5.125 1.00 93.62 89 ALA A CA 1
ATOM 659 C C . ALA A 1 89 ? 2.252 -4.206 4.335 1.00 93.62 89 ALA A C 1
ATOM 661 O O . ALA A 1 89 ? 1.317 -3.573 3.841 1.00 93.62 89 ALA A O 1
ATOM 662 N N . LEU A 1 90 ? 3.524 -3.831 4.171 1.00 95.88 90 LEU A N 1
ATOM 663 C CA . LEU A 1 90 ? 3.929 -2.707 3.325 1.00 95.88 90 LEU A CA 1
ATOM 664 C C . LEU A 1 90 ? 3.669 -3.005 1.842 1.00 95.88 90 LEU A C 1
ATOM 666 O O . LEU A 1 90 ? 3.163 -2.139 1.134 1.00 95.88 90 LEU A O 1
ATOM 670 N N . ILE A 1 91 ? 3.951 -4.224 1.372 1.00 97.12 91 ILE A N 1
ATOM 671 C CA . ILE A 1 91 ? 3.642 -4.651 -0.001 1.00 97.12 91 ILE A CA 1
ATOM 672 C C . ILE A 1 91 ? 2.129 -4.605 -0.245 1.00 97.12 91 ILE A C 1
ATOM 674 O O . ILE A 1 91 ? 1.684 -4.066 -1.257 1.00 97.12 91 ILE A O 1
ATOM 678 N N . ASN A 1 92 ? 1.323 -5.095 0.699 1.00 96.62 92 ASN A N 1
ATOM 679 C CA . ASN A 1 92 ? -0.133 -5.036 0.595 1.00 96.62 92 ASN A CA 1
ATOM 680 C C . ASN A 1 92 ? -0.647 -3.591 0.555 1.00 96.62 92 ASN A C 1
ATOM 682 O O . ASN A 1 92 ? -1.491 -3.268 -0.280 1.00 96.62 92 ASN A O 1
ATOM 686 N N . ALA A 1 93 ? -0.106 -2.707 1.399 1.00 97.12 93 ALA A N 1
ATOM 687 C CA . ALA A 1 93 ? -0.441 -1.286 1.370 1.00 97.12 93 ALA A CA 1
ATOM 688 C C . ALA A 1 93 ? -0.037 -0.626 0.042 1.00 97.12 93 ALA A C 1
ATOM 690 O O . ALA A 1 93 ? -0.781 0.194 -0.481 1.00 97.12 93 ALA A O 1
ATOM 691 N N . LEU A 1 94 ? 1.110 -0.996 -0.535 1.00 98.25 94 LEU A N 1
ATOM 692 C CA . LEU A 1 94 ? 1.561 -0.499 -1.834 1.00 98.25 94 LEU A CA 1
ATOM 693 C C . LEU A 1 94 ? 0.640 -0.932 -2.982 1.00 98.25 94 LEU A C 1
ATOM 695 O O . LEU A 1 94 ? 0.396 -0.142 -3.888 1.00 98.25 9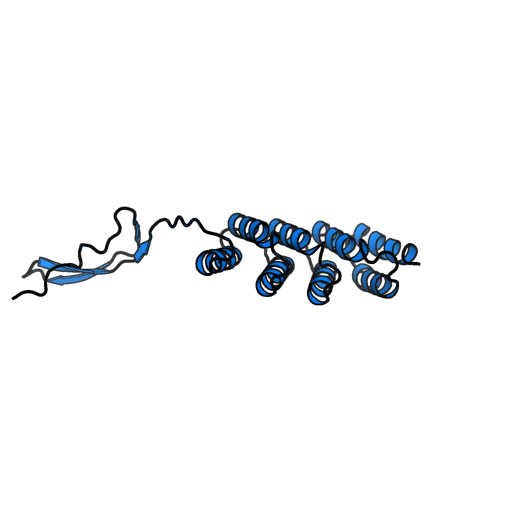4 LEU A O 1
ATOM 699 N N . ILE A 1 95 ? 0.157 -2.174 -2.975 1.00 98.25 95 ILE A N 1
ATOM 700 C CA . ILE A 1 95 ? -0.584 -2.735 -4.112 1.00 98.25 95 ILE A CA 1
ATOM 701 C C . ILE A 1 95 ? -2.086 -2.434 -4.025 1.00 98.25 95 ILE A C 1
ATOM 703 O O . ILE A 1 95 ? -2.712 -2.165 -5.048 1.00 98.25 95 ILE A O 1
ATOM 707 N N . TYR A 1 96 ? -2.672 -2.481 -2.826 1.00 97.06 96 TYR A N 1
ATOM 708 C CA . TYR A 1 96 ? -4.129 -2.559 -2.669 1.00 97.06 96 TYR A CA 1
ATOM 709 C C . TYR A 1 96 ? -4.770 -1.375 -1.941 1.00 97.06 96 TYR A C 1
ATOM 711 O O . TYR A 1 96 ? -5.998 -1.297 -1.913 1.00 97.06 96 TYR A O 1
ATOM 719 N N . ASP A 1 97 ? -3.999 -0.460 -1.341 1.00 97.81 97 ASP A N 1
ATOM 720 C CA . ASP A 1 97 ? -4.604 0.669 -0.628 1.00 97.81 97 ASP A CA 1
ATOM 721 C C . ASP A 1 97 ? -5.305 1.630 -1.603 1.00 97.81 97 ASP A C 1
ATOM 723 O O . ASP A 1 97 ? -4.743 2.062 -2.615 1.00 97.81 97 ASP A O 1
ATOM 727 N N . ASP A 1 98 ? -6.548 1.995 -1.292 1.00 96.38 98 ASP A N 1
ATOM 728 C CA . ASP A 1 98 ? -7.351 2.895 -2.124 1.00 96.38 98 ASP A CA 1
ATOM 729 C C . ASP A 1 98 ? -6.784 4.325 -2.176 1.00 96.38 98 ASP A C 1
ATOM 73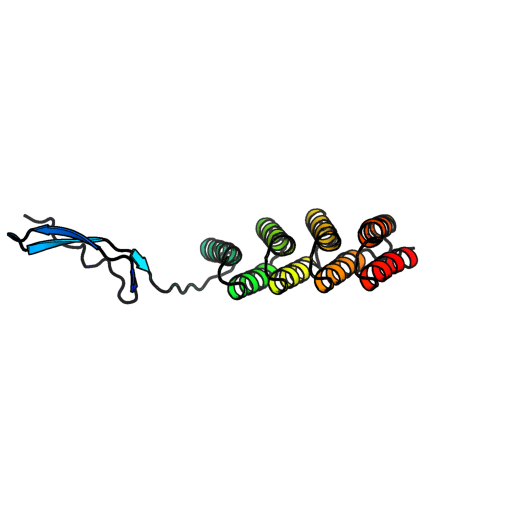1 O O . ASP A 1 98 ? -7.052 5.085 -3.111 1.00 96.38 98 ASP A O 1
ATOM 735 N N . ASN A 1 99 ? -5.946 4.694 -1.206 1.00 97.81 99 ASN A N 1
ATOM 736 C CA . ASN A 1 99 ? -5.373 6.015 -1.079 1.00 97.81 99 ASN A CA 1
ATOM 737 C C . ASN A 1 99 ? -3.942 6.064 -1.633 1.00 97.81 99 ASN A C 1
ATOM 739 O O . ASN A 1 99 ? -3.003 5.507 -1.063 1.00 97.81 99 ASN A O 1
ATOM 743 N N . ALA A 1 100 ? -3.745 6.856 -2.689 1.00 98.06 100 ALA A N 1
ATOM 744 C CA . ALA A 1 100 ? -2.435 7.048 -3.316 1.00 98.06 100 ALA A CA 1
ATOM 745 C C . ALA A 1 100 ? -1.343 7.552 -2.346 1.00 98.06 100 ALA A C 1
ATOM 747 O O . ALA A 1 100 ? -0.165 7.260 -2.540 1.00 98.06 100 ALA A O 1
ATOM 748 N N . GLY A 1 101 ? -1.703 8.290 -1.290 1.00 97.69 101 GLY A N 1
ATOM 749 C CA . GLY A 1 101 ? -0.750 8.741 -0.273 1.00 97.69 101 GLY A CA 1
ATOM 750 C C . GLY A 1 101 ? -0.202 7.591 0.573 1.00 97.69 101 GLY A C 1
ATOM 751 O O . GLY A 1 101 ? 0.996 7.559 0.853 1.00 97.69 101 GLY A O 1
ATOM 752 N N . VAL A 1 102 ? -1.051 6.623 0.932 1.00 98.06 102 VAL A N 1
ATOM 753 C CA . VAL A 1 102 ? -0.628 5.420 1.664 1.00 98.06 102 VAL A CA 1
ATOM 754 C C . VAL A 1 102 ? 0.238 4.540 0.767 1.00 98.06 102 VAL A C 1
ATOM 756 O O . VAL A 1 102 ? 1.332 4.156 1.183 1.00 98.06 102 VAL A O 1
ATOM 759 N N . ARG A 1 103 ? -0.183 4.314 -0.486 1.00 98.50 103 ARG A N 1
ATOM 760 C CA . ARG A 1 103 ? 0.609 3.562 -1.473 1.00 98.50 103 ARG A CA 1
ATOM 761 C C . ARG A 1 103 ? 1.995 4.175 -1.685 1.00 98.50 103 ARG A C 1
ATOM 763 O O . ARG A 1 103 ? 3.000 3.474 -1.610 1.00 98.50 103 ARG A O 1
ATOM 770 N N . MET A 1 104 ? 2.076 5.497 -1.867 1.00 98.31 104 MET A N 1
ATOM 771 C CA . MET A 1 104 ? 3.351 6.210 -2.018 1.00 98.31 104 MET A CA 1
ATOM 772 C C . MET A 1 104 ? 4.249 6.074 -0.780 1.00 98.31 104 MET A C 1
ATOM 774 O O . MET A 1 104 ? 5.455 5.870 -0.902 1.00 98.31 104 MET A O 1
ATOM 778 N N . GLN A 1 105 ? 3.676 6.166 0.420 1.00 97.38 105 GLN A N 1
ATOM 779 C CA . GLN A 1 105 ? 4.435 6.011 1.659 1.00 97.38 105 GLN A CA 1
ATOM 780 C C . GLN A 1 105 ? 4.974 4.583 1.830 1.00 97.38 105 GLN A C 1
ATOM 782 O O . GLN A 1 105 ? 6.097 4.412 2.308 1.00 97.38 105 GLN A O 1
ATOM 787 N N . ALA A 1 106 ? 4.196 3.572 1.437 1.00 97.44 106 ALA A N 1
ATOM 788 C CA . ALA A 1 106 ? 4.631 2.181 1.442 1.00 97.44 106 ALA A CA 1
ATOM 789 C C . ALA A 1 106 ? 5.746 1.940 0.413 1.00 97.44 106 ALA A C 1
ATOM 791 O O . ALA A 1 106 ? 6.746 1.300 0.735 1.00 97.44 106 ALA A O 1
ATOM 792 N N . LEU A 1 107 ? 5.629 2.534 -0.781 1.00 97.94 107 LEU A N 1
ATOM 793 C CA . LEU A 1 107 ? 6.689 2.526 -1.790 1.00 97.94 107 LEU A CA 1
ATOM 794 C C . LEU A 1 107 ? 7.995 3.065 -1.202 1.00 97.94 107 LEU A C 1
ATOM 796 O O . LEU A 1 107 ? 9.016 2.387 -1.271 1.00 97.94 107 LEU A O 1
ATOM 800 N N . GLU A 1 108 ? 7.955 4.250 -0.584 1.00 96.19 108 GLU A N 1
ATOM 801 C CA . GLU A 1 108 ? 9.128 4.888 0.026 1.00 96.19 108 GLU A CA 1
ATOM 802 C C . GLU A 1 108 ? 9.780 4.003 1.097 1.00 96.19 108 GLU A C 1
ATOM 804 O O . GLU A 1 108 ? 10.998 3.827 1.094 1.00 96.19 108 GLU A O 1
ATOM 809 N N . ALA A 1 109 ? 8.974 3.386 1.967 1.00 94.69 109 ALA A N 1
ATOM 810 C CA . ALA A 1 109 ? 9.454 2.476 3.008 1.00 94.69 109 ALA A CA 1
ATOM 811 C C . ALA A 1 109 ? 10.209 1.262 2.437 1.00 94.69 109 ALA A C 1
ATOM 813 O O . ALA A 1 109 ? 11.197 0.802 3.017 1.00 94.69 109 ALA A O 1
ATOM 814 N N . LEU A 1 110 ? 9.758 0.766 1.284 1.00 95.50 110 LEU A N 1
ATOM 815 C CA . LEU A 1 110 ? 10.294 -0.420 0.625 1.00 95.50 110 LEU A CA 1
ATOM 816 C C . LEU A 1 110 ? 11.498 -0.128 -0.290 1.00 95.50 110 LEU A C 1
ATOM 818 O O . LEU A 1 110 ? 12.222 -1.057 -0.646 1.00 95.50 110 LEU A O 1
ATOM 822 N N . LYS A 1 111 ? 11.768 1.134 -0.670 1.00 93.75 111 LYS A N 1
ATOM 823 C CA . LYS A 1 111 ? 12.787 1.485 -1.691 1.00 93.75 111 LYS A CA 1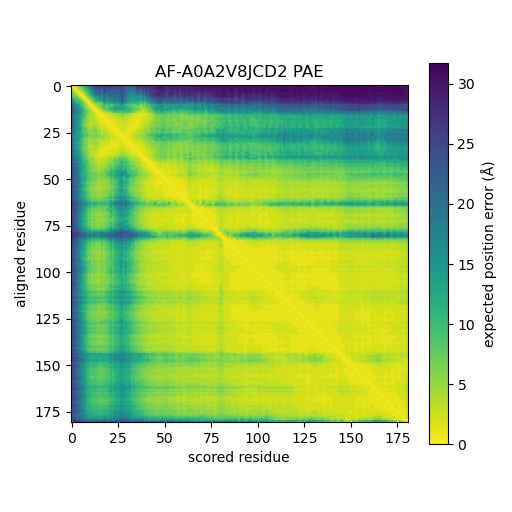
ATOM 824 C C . LYS A 1 111 ? 14.163 0.881 -1.433 1.00 93.75 111 LYS A C 1
ATOM 826 O O . LYS A 1 111 ? 14.835 0.426 -2.358 1.00 93.75 111 LYS A O 1
ATOM 831 N N . GLN A 1 112 ? 14.608 0.872 -0.179 1.00 90.38 112 GLN A N 1
ATOM 832 C CA . GLN A 1 112 ? 15.936 0.358 0.160 1.00 90.38 112 GLN A CA 1
ATOM 833 C C . GLN A 1 112 ? 16.068 -1.166 -0.041 1.00 90.38 112 GLN A C 1
ATOM 835 O O . GLN A 1 112 ? 17.199 -1.639 -0.188 1.00 90.38 112 GLN A O 1
ATOM 840 N N . TYR A 1 113 ? 14.946 -1.887 -0.146 1.00 91.81 113 TYR A N 1
ATOM 841 C CA . TYR A 1 113 ? 14.835 -3.339 -0.331 1.00 91.81 113 TYR A CA 1
ATOM 842 C C . TYR A 1 113 ? 14.504 -3.750 -1.766 1.00 91.81 113 TYR A C 1
ATOM 844 O O . TYR A 1 113 ? 14.180 -4.902 -2.003 1.00 91.81 113 TYR A O 1
ATOM 852 N N . ALA A 1 114 ? 14.633 -2.860 -2.755 1.00 92.69 114 ALA A N 1
ATOM 853 C CA . ALA A 1 114 ? 14.317 -3.150 -4.164 1.00 92.69 114 ALA A CA 1
ATOM 854 C C . ALA A 1 114 ? 15.053 -4.368 -4.786 1.00 92.69 114 ALA A C 1
ATOM 856 O O . ALA A 1 114 ? 14.745 -4.783 -5.906 1.00 92.69 114 ALA A O 1
ATOM 857 N N . ASN A 1 115 ? 16.054 -4.922 -4.094 1.00 91.69 115 ASN A N 1
ATOM 858 C CA . ASN A 1 115 ? 16.775 -6.127 -4.507 1.00 91.69 115 ASN A CA 1
ATOM 859 C C . ASN A 1 115 ? 16.213 -7.420 -3.910 1.00 91.69 115 ASN A C 1
ATOM 861 O O . ASN A 1 115 ? 16.513 -8.486 -4.441 1.00 91.69 115 ASN A O 1
ATOM 865 N N . GLU A 1 116 ? 15.390 -7.333 -2.866 1.00 92.94 116 GLU A N 1
ATOM 866 C CA . GLU A 1 116 ? 14.639 -8.472 -2.350 1.00 92.94 116 GLU A CA 1
ATOM 867 C C . GLU A 1 116 ? 13.599 -8.895 -3.389 1.00 92.94 116 GLU A C 1
ATOM 869 O O . GLU A 1 116 ? 12.915 -8.058 -3.986 1.00 92.94 116 GLU A O 1
ATOM 874 N N . GLN A 1 117 ? 13.479 -10.201 -3.629 1.00 93.38 117 GLN A N 1
ATOM 875 C CA . GLN A 1 117 ? 12.658 -10.728 -4.720 1.00 93.38 117 GLN A CA 1
ATOM 876 C C . GLN A 1 117 ? 11.186 -10.294 -4.606 1.00 93.38 117 GLN A C 1
ATOM 878 O O . GLN A 1 117 ? 10.587 -9.894 -5.606 1.00 93.38 117 GLN A O 1
ATOM 883 N N . HIS A 1 118 ? 10.618 -10.339 -3.398 1.00 94.44 118 HIS A N 1
ATOM 884 C CA . HIS A 1 118 ? 9.223 -9.973 -3.138 1.00 94.44 118 HIS A CA 1
ATOM 885 C C . HIS A 1 118 ? 8.980 -8.474 -3.348 1.00 94.44 118 HIS A C 1
ATOM 887 O O . HIS A 1 118 ? 8.038 -8.087 -4.040 1.00 94.44 118 HIS A O 1
ATOM 893 N N . VAL A 1 119 ? 9.881 -7.625 -2.847 1.00 95.88 119 VAL A N 1
ATOM 894 C CA . VAL A 1 119 ? 9.800 -6.166 -3.013 1.00 95.88 119 VAL A CA 1
ATOM 895 C C . VAL A 1 119 ? 9.992 -5.755 -4.472 1.00 95.88 119 VAL A C 1
ATOM 897 O O . VAL A 1 119 ? 9.249 -4.921 -4.992 1.00 95.88 119 VAL A O 1
ATOM 900 N N . ARG A 1 120 ? 10.942 -6.378 -5.180 1.00 96.31 120 ARG A N 1
ATOM 901 C CA . ARG A 1 120 ? 11.141 -6.159 -6.617 1.00 96.31 120 ARG A CA 1
ATOM 902 C C . ARG A 1 120 ? 9.888 -6.521 -7.413 1.00 96.31 120 ARG A C 1
ATOM 904 O O . ARG A 1 120 ? 9.485 -5.760 -8.290 1.00 96.31 120 ARG A O 1
ATOM 911 N N . ALA A 1 121 ? 9.257 -7.653 -7.096 1.00 97.06 121 ALA A N 1
ATOM 912 C CA . ALA A 1 121 ? 8.005 -8.065 -7.724 1.00 97.06 121 ALA A CA 1
ATOM 913 C C . ALA A 1 121 ? 6.867 -7.072 -7.435 1.00 97.06 121 ALA A C 1
ATOM 915 O O . ALA A 1 121 ? 6.123 -6.726 -8.353 1.00 97.06 121 ALA A O 1
ATOM 916 N N . ALA A 1 122 ? 6.776 -6.557 -6.205 1.00 98.25 122 ALA A N 1
ATOM 917 C CA . ALA A 1 122 ? 5.807 -5.527 -5.843 1.00 98.25 122 ALA A CA 1
ATOM 918 C C . ALA A 1 122 ? 6.011 -4.240 -6.659 1.00 98.25 122 ALA A C 1
ATOM 920 O O . ALA A 1 122 ? 5.058 -3.745 -7.252 1.00 98.25 122 ALA A O 1
ATOM 921 N N . PHE A 1 123 ? 7.244 -3.741 -6.800 1.00 98.38 123 PHE A N 1
ATOM 922 C CA . PHE A 1 123 ? 7.513 -2.562 -7.635 1.00 98.38 123 PHE A CA 1
ATOM 923 C C . PHE A 1 123 ? 7.230 -2.793 -9.121 1.00 98.38 123 PHE A C 1
ATOM 925 O O . PHE A 1 123 ? 6.686 -1.902 -9.772 1.00 98.38 123 PHE A O 1
ATOM 932 N N . MET A 1 124 ? 7.532 -3.977 -9.662 1.00 98.06 124 MET A N 1
ATOM 933 C CA . MET A 1 124 ? 7.152 -4.330 -11.035 1.00 98.06 124 MET A CA 1
ATOM 934 C C . MET A 1 124 ? 5.628 -4.368 -11.212 1.00 98.06 124 MET A C 1
ATOM 936 O O . MET A 1 124 ? 5.114 -3.881 -12.220 1.00 98.06 124 MET A O 1
ATOM 940 N N . HIS A 1 125 ? 4.897 -4.896 -10.227 1.00 98.44 125 HIS A N 1
ATOM 941 C CA . HIS A 1 125 ? 3.438 -4.878 -10.227 1.00 98.44 125 HIS A CA 1
ATOM 942 C C . HIS A 1 125 ? 2.899 -3.443 -10.187 1.00 98.44 125 HIS A C 1
ATOM 944 O O . HIS A 1 125 ? 2.090 -3.075 -11.037 1.00 98.44 125 HIS A O 1
ATOM 950 N N . THR A 1 126 ? 3.380 -2.615 -9.258 1.00 98.62 126 THR A N 1
ATOM 951 C CA . THR A 1 126 ? 3.002 -1.201 -9.139 1.00 98.62 126 THR A CA 1
ATOM 952 C C . THR A 1 126 ? 3.281 -0.433 -10.431 1.00 98.62 126 THR A C 1
ATOM 954 O O . THR A 1 126 ? 2.421 0.306 -10.899 1.00 98.62 126 THR A O 1
ATOM 957 N N . LEU A 1 127 ? 4.443 -0.648 -11.056 1.00 98.31 127 LEU A N 1
ATOM 958 C CA . LEU A 1 127 ? 4.794 -0.042 -12.341 1.00 98.31 127 LEU A CA 1
ATOM 959 C C . LEU A 1 127 ? 3.810 -0.406 -13.461 1.00 98.31 127 LEU A C 1
ATOM 961 O O . LEU A 1 127 ? 3.549 0.424 -14.320 1.00 98.31 127 LEU A O 1
ATOM 965 N N . GLY A 1 128 ? 3.277 -1.626 -13.480 1.00 97.56 128 GLY A N 1
ATOM 966 C CA . GLY A 1 128 ? 2.338 -2.048 -14.521 1.00 97.56 128 GLY A CA 1
ATOM 967 C C . GLY A 1 128 ? 0.880 -1.668 -14.262 1.00 97.56 128 GLY A C 1
ATOM 968 O O . GLY A 1 128 ? 0.106 -1.607 -15.213 1.00 97.56 128 GLY A O 1
ATOM 969 N N . ASN A 1 129 ? 0.491 -1.456 -13.000 1.00 98.00 129 ASN A N 1
ATOM 970 C CA . ASN A 1 129 ? -0.924 -1.508 -12.611 1.00 98.00 129 ASN A CA 1
ATOM 971 C C . ASN A 1 129 ? -1.417 -0.326 -11.761 1.00 98.00 129 ASN A C 1
ATOM 973 O O . ASN A 1 129 ? -2.629 -0.140 -11.679 1.00 98.00 129 ASN A O 1
ATOM 977 N N . ASP A 1 130 ? -0.544 0.468 -11.127 1.00 98.56 130 ASP A N 1
ATOM 978 C CA . ASP A 1 130 ? -1.012 1.592 -10.301 1.00 98.56 130 ASP A CA 1
ATOM 979 C C . ASP A 1 130 ? -1.657 2.672 -11.181 1.00 98.56 130 ASP A C 1
ATOM 981 O O . ASP A 1 130 ? -1.089 3.084 -12.194 1.00 98.56 130 ASP A O 1
ATOM 985 N N . ASP A 1 131 ? -2.832 3.166 -10.801 1.00 97.56 131 ASP A N 1
ATOM 986 C CA . ASP A 1 131 ? -3.553 4.198 -11.551 1.00 97.56 131 ASP A CA 1
ATOM 987 C C . ASP A 1 131 ? -2.833 5.560 -11.520 1.00 97.56 131 ASP A C 1
ATOM 989 O O . ASP A 1 131 ? -2.913 6.353 -12.467 1.00 97.56 131 ASP A O 1
ATOM 993 N N . ASN A 1 132 ? -2.046 5.814 -10.476 1.00 98.38 132 ASN A N 1
ATOM 994 C CA . ASN A 1 132 ? -1.315 7.047 -10.273 1.00 98.38 132 ASN A CA 1
ATOM 995 C C . ASN A 1 132 ? 0.055 6.998 -10.961 1.00 98.38 132 ASN A C 1
ATOM 997 O O . ASN A 1 132 ? 1.003 6.356 -10.504 1.00 98.38 132 ASN A O 1
ATOM 1001 N N . ALA A 1 133 ? 0.205 7.780 -12.032 1.00 98.06 133 ALA A N 1
ATOM 1002 C CA . ALA A 1 133 ? 1.459 7.852 -12.781 1.00 98.06 133 ALA A CA 1
ATOM 1003 C C . ALA A 1 133 ? 2.667 8.300 -11.933 1.00 98.06 133 ALA A C 1
ATOM 1005 O O . ALA A 1 133 ? 3.792 7.898 -12.218 1.00 98.06 133 ALA A O 1
ATOM 1006 N N . GLY A 1 134 ? 2.457 9.105 -10.886 1.00 98.12 134 GLY A N 1
ATOM 1007 C CA . GLY A 1 134 ? 3.521 9.499 -9.963 1.00 98.12 134 GLY A CA 1
ATOM 1008 C C . GLY A 1 134 ? 4.078 8.310 -9.180 1.00 98.12 134 GLY A C 1
ATOM 1009 O O . GLY A 1 134 ? 5.293 8.191 -9.041 1.00 98.12 134 GLY A O 1
ATOM 1010 N N . ILE A 1 135 ? 3.213 7.394 -8.736 1.00 98.62 135 ILE A N 1
ATOM 1011 C CA . ILE A 1 135 ? 3.627 6.159 -8.057 1.00 98.62 135 ILE A CA 1
ATOM 1012 C C . ILE A 1 135 ? 4.363 5.241 -9.036 1.00 98.62 135 ILE A C 1
ATOM 1014 O O . ILE A 1 135 ? 5.451 4.761 -8.717 1.00 98.62 135 ILE A O 1
ATOM 1018 N N . ARG A 1 136 ? 3.845 5.069 -10.260 1.00 98.56 136 ARG A N 1
ATOM 1019 C CA . ARG A 1 136 ? 4.527 4.279 -11.301 1.00 98.56 136 ARG A CA 1
ATOM 1020 C C . ARG A 1 136 ? 5.935 4.805 -11.598 1.00 98.56 136 ARG A C 1
ATOM 1022 O O . ARG A 1 136 ? 6.884 4.031 -11.664 1.00 98.56 136 ARG A O 1
ATOM 1029 N N . VAL A 1 137 ? 6.106 6.126 -11.700 1.00 97.75 137 VAL A N 1
ATOM 1030 C CA . VAL A 1 137 ? 7.428 6.759 -11.865 1.00 97.75 137 VAL A CA 1
ATOM 1031 C C . VAL A 1 137 ? 8.359 6.439 -10.694 1.00 97.75 137 VAL A C 1
ATOM 1033 O O . VAL A 1 137 ? 9.522 6.101 -10.919 1.00 97.75 137 VAL A O 1
ATOM 1036 N N . GLN A 1 138 ? 7.862 6.527 -9.460 1.00 98.06 138 GLN A N 1
ATOM 1037 C CA . GLN A 1 138 ? 8.651 6.201 -8.272 1.00 98.06 138 GLN A CA 1
ATOM 1038 C C . GLN A 1 138 ? 9.030 4.715 -8.213 1.00 98.06 138 GLN A C 1
ATOM 1040 O O . GLN A 1 138 ? 10.123 4.393 -7.751 1.00 98.06 138 GLN A O 1
ATOM 1045 N N . ALA A 1 139 ? 8.189 3.818 -8.737 1.00 98.19 139 ALA A N 1
ATOM 1046 C CA . ALA A 1 139 ? 8.513 2.399 -8.853 1.00 98.19 139 ALA A CA 1
ATOM 1047 C C . ALA A 1 139 ? 9.683 2.161 -9.823 1.00 98.19 139 ALA A C 1
ATOM 1049 O O . ALA A 1 139 ? 10.598 1.413 -9.483 1.00 98.19 139 ALA A O 1
ATOM 1050 N N . ILE A 1 140 ? 9.725 2.851 -10.977 1.00 97.12 140 ILE A N 1
ATOM 1051 C CA . ILE A 1 140 ? 10.897 2.809 -11.876 1.00 97.12 140 ILE A CA 1
ATOM 1052 C C . ILE A 1 140 ? 12.145 3.257 -11.118 1.00 97.12 140 ILE A C 1
ATOM 1054 O O . ILE A 1 140 ? 13.145 2.552 -11.113 1.00 97.12 140 ILE A O 1
ATOM 1058 N N . GLU A 1 141 ? 12.087 4.407 -10.447 1.00 95.81 141 GLU A N 1
ATOM 1059 C CA . GLU A 1 141 ? 13.246 4.950 -9.728 1.00 95.81 141 GLU A CA 1
ATOM 1060 C C . GLU A 1 141 ? 13.760 3.988 -8.649 1.00 95.81 141 GLU A C 1
ATOM 1062 O O . GLU A 1 141 ? 14.969 3.775 -8.542 1.00 95.81 141 GLU A O 1
ATOM 1067 N N . ALA A 1 142 ? 12.852 3.358 -7.898 1.00 96.62 142 ALA A N 1
ATOM 1068 C CA . ALA A 1 142 ? 13.192 2.352 -6.898 1.00 96.62 142 ALA A CA 1
ATOM 1069 C C . ALA A 1 142 ? 13.868 1.117 -7.519 1.00 96.62 142 ALA A C 1
ATOM 1071 O O . ALA A 1 142 ? 14.864 0.626 -6.987 1.00 96.62 142 ALA A O 1
ATOM 1072 N N . LEU A 1 143 ? 13.367 0.643 -8.664 1.00 96.44 143 LEU A N 1
ATOM 1073 C CA . LEU A 1 143 ? 13.931 -0.499 -9.383 1.00 96.44 143 LEU A CA 1
ATOM 1074 C C . LEU A 1 143 ? 15.323 -0.195 -9.952 1.00 96.44 143 LEU A C 1
ATOM 1076 O O . LEU A 1 143 ? 16.197 -1.060 -9.910 1.00 96.44 143 LEU A O 1
ATOM 1080 N N . THR A 1 144 ? 15.562 1.019 -10.456 1.00 94.50 144 THR A N 1
ATOM 1081 C CA . THR A 1 144 ? 16.795 1.340 -11.195 1.00 94.50 144 THR A CA 1
ATOM 1082 C C . THR A 1 144 ? 17.940 1.844 -10.319 1.00 94.50 144 THR A C 1
ATOM 1084 O O . THR A 1 144 ? 19.099 1.662 -10.684 1.00 94.50 144 THR A O 1
ATOM 1087 N N . ILE A 1 145 ? 17.665 2.468 -9.165 1.00 90.62 145 ILE A N 1
ATOM 1088 C CA . ILE A 1 145 ? 18.689 3.184 -8.375 1.00 90.62 145 ILE A CA 1
ATOM 1089 C C . ILE A 1 145 ? 19.866 2.303 -7.924 1.00 90.62 145 ILE A C 1
ATOM 1091 O O . ILE A 1 145 ? 21.003 2.767 -7.905 1.00 90.62 145 ILE A O 1
ATOM 1095 N N . LYS A 1 146 ? 19.615 1.029 -7.594 1.00 89.31 146 LYS A N 1
ATOM 1096 C CA . LYS A 1 146 ? 20.651 0.049 -7.207 1.00 89.31 146 LYS A CA 1
ATOM 1097 C C . LYS A 1 146 ? 20.993 -0.959 -8.309 1.00 89.31 146 LYS A C 1
ATOM 1099 O O . LYS A 1 146 ? 21.848 -1.810 -8.092 1.00 89.31 146 LYS A O 1
ATOM 1104 N N . ASN A 1 147 ? 20.342 -0.868 -9.468 1.00 90.75 147 ASN A N 1
ATOM 1105 C CA . ASN A 1 147 ? 20.440 -1.845 -10.555 1.00 90.75 147 ASN A CA 1
ATOM 1106 C C . ASN A 1 147 ? 20.768 -1.154 -11.886 1.00 90.75 147 ASN A C 1
ATOM 1108 O O . ASN A 1 147 ? 20.297 -1.569 -12.937 1.00 90.75 147 ASN A O 1
ATOM 1112 N N . SER A 1 148 ? 21.562 -0.078 -11.850 1.00 89.81 148 SER A N 1
ATOM 1113 C CA . SER A 1 148 ? 21.783 0.809 -13.003 1.00 89.81 148 SER A CA 1
ATOM 1114 C C . SER A 1 148 ? 22.331 0.110 -14.251 1.00 89.81 148 SER A C 1
ATOM 1116 O O . SER A 1 148 ? 22.134 0.616 -15.348 1.00 89.81 148 SER A O 1
ATOM 1118 N N . ASN A 1 149 ? 22.999 -1.036 -14.084 1.00 92.81 149 ASN A N 1
ATOM 1119 C CA . ASN A 1 149 ? 23.633 -1.803 -15.161 1.00 92.81 149 ASN A CA 1
ATOM 1120 C C . ASN A 1 149 ? 22.936 -3.159 -15.403 1.00 92.81 149 ASN A C 1
ATOM 1122 O O . ASN A 1 149 ? 23.477 -4.017 -16.096 1.00 92.81 149 ASN A O 1
ATOM 1126 N N . ASP A 1 150 ? 21.764 -3.390 -14.802 1.00 94.94 150 ASP A N 1
ATOM 1127 C CA . ASP A 1 150 ? 21.000 -4.629 -14.974 1.00 94.94 150 ASP A CA 1
ATOM 1128 C C . ASP A 1 150 ? 20.212 -4.577 -16.292 1.00 94.94 150 ASP A C 1
ATOM 1130 O O . ASP A 1 150 ? 19.123 -4.005 -16.383 1.00 94.94 150 ASP A O 1
ATOM 1134 N N . THR A 1 151 ? 20.802 -5.150 -17.340 1.00 95.69 151 THR A N 1
ATOM 1135 C CA . THR A 1 151 ? 20.244 -5.146 -18.699 1.00 95.69 151 THR A CA 1
ATOM 1136 C C . THR A 1 151 ? 18.975 -5.991 -18.826 1.00 95.69 151 THR A C 1
ATOM 1138 O O . THR A 1 151 ? 18.081 -5.638 -19.600 1.00 95.69 151 THR A O 1
ATOM 1141 N N . GLU A 1 152 ? 18.854 -7.066 -18.044 1.00 95.62 152 GLU A N 1
ATOM 1142 C CA . GLU A 1 152 ? 17.675 -7.938 -18.033 1.00 95.62 152 GLU A CA 1
ATOM 1143 C C . GLU A 1 152 ? 16.492 -7.223 -17.362 1.00 95.62 152 GLU A C 1
ATOM 1145 O O . GLU A 1 152 ? 15.377 -7.184 -17.898 1.00 95.62 152 GLU A O 1
ATOM 1150 N N . LEU A 1 153 ? 16.747 -6.565 -16.225 1.00 95.38 153 LEU A N 1
ATOM 1151 C CA . LEU A 1 153 ? 15.761 -5.705 -15.576 1.00 95.38 153 LEU A CA 1
ATOM 1152 C C . LEU A 1 153 ? 15.355 -4.548 -16.492 1.00 95.38 153 LEU A C 1
ATOM 1154 O O . LEU A 1 153 ? 14.167 -4.244 -16.596 1.00 95.38 153 LEU A O 1
ATOM 1158 N N . ALA A 1 154 ? 16.308 -3.926 -17.191 1.00 95.94 154 ALA A N 1
ATOM 1159 C CA . ALA A 1 154 ? 16.016 -2.833 -18.111 1.00 95.94 154 ALA A CA 1
ATOM 1160 C C . ALA A 1 154 ? 15.082 -3.266 -19.245 1.00 95.94 154 ALA A C 1
ATOM 1162 O O . ALA A 1 154 ? 14.107 -2.572 -19.547 1.00 95.94 154 ALA A O 1
ATOM 1163 N N . LYS A 1 155 ? 15.321 -4.446 -19.826 1.00 96.19 155 LYS A N 1
ATOM 1164 C CA . LYS A 1 155 ? 14.428 -5.033 -20.828 1.00 96.19 155 LYS A CA 1
ATOM 1165 C C . LYS A 1 155 ? 13.025 -5.270 -20.262 1.00 96.19 155 LYS A C 1
ATOM 1167 O O . LYS A 1 155 ? 12.050 -4.870 -20.893 1.00 96.19 155 LYS A O 1
ATOM 1172 N N . THR A 1 156 ? 12.928 -5.833 -19.060 1.00 96.75 156 THR A N 1
ATOM 1173 C CA . THR A 1 156 ? 11.640 -6.093 -18.396 1.00 96.75 156 THR A CA 1
ATOM 1174 C C . THR A 1 156 ? 10.871 -4.793 -18.116 1.00 96.75 156 THR A C 1
ATOM 1176 O O . THR A 1 156 ? 9.681 -4.694 -18.409 1.00 96.75 156 THR A O 1
ATOM 1179 N N . ILE A 1 157 ? 11.544 -3.750 -17.613 1.00 97.25 157 ILE A N 1
ATOM 1180 C CA . ILE A 1 157 ? 10.935 -2.427 -17.389 1.00 97.25 157 ILE A CA 1
ATOM 1181 C C . ILE A 1 157 ? 10.451 -1.819 -18.710 1.00 97.25 157 ILE A C 1
ATOM 1183 O O . ILE A 1 157 ? 9.360 -1.250 -18.762 1.00 97.25 157 ILE A O 1
ATOM 1187 N N . ARG A 1 158 ? 11.218 -1.955 -19.799 1.00 96.62 158 ARG A N 1
ATOM 1188 C CA . ARG A 1 158 ? 10.792 -1.494 -21.126 1.00 96.62 158 ARG A CA 1
ATOM 1189 C C . ARG A 1 158 ? 9.531 -2.220 -21.593 1.00 96.62 158 ARG A C 1
ATOM 1191 O O . ARG A 1 158 ? 8.622 -1.559 -22.076 1.00 96.62 158 ARG A O 1
ATOM 1198 N N . GLU A 1 159 ? 9.459 -3.540 -21.448 1.00 97.00 159 GLU A N 1
ATOM 1199 C CA . GLU A 1 159 ? 8.281 -4.330 -21.840 1.00 97.00 159 GLU A CA 1
ATOM 1200 C C . GLU A 1 159 ? 7.016 -3.894 -21.088 1.00 97.00 159 GLU A C 1
ATOM 1202 O O . GLU A 1 159 ? 5.964 -3.730 -21.702 1.00 97.00 159 GLU A O 1
ATOM 1207 N N . VAL A 1 160 ? 7.121 -3.629 -19.781 1.00 96.75 160 VAL A N 1
ATOM 1208 C CA . VAL A 1 160 ? 5.986 -3.135 -18.980 1.00 96.75 160 VAL A CA 1
ATOM 1209 C C . VAL A 1 160 ? 5.591 -1.709 -19.370 1.00 96.75 160 VAL A C 1
ATOM 1211 O O . VAL A 1 160 ? 4.408 -1.383 -19.420 1.00 96.75 160 VAL A O 1
ATOM 1214 N N . THR A 1 161 ? 6.564 -0.850 -19.677 1.00 97.38 161 THR A N 1
ATOM 1215 C CA . THR A 1 161 ? 6.305 0.576 -19.927 1.00 97.38 161 THR A CA 1
ATOM 1216 C C . THR A 1 161 ? 5.989 0.911 -21.381 1.00 97.38 161 THR A C 1
ATOM 1218 O O . THR A 1 161 ? 5.435 1.975 -21.624 1.00 97.38 161 THR A O 1
ATOM 1221 N N . GLU A 1 162 ? 6.280 0.055 -22.368 1.00 96.81 162 GLU A N 1
ATOM 1222 C CA . GLU A 1 162 ? 6.175 0.421 -23.793 1.00 96.81 162 GLU A CA 1
ATOM 1223 C C . GLU A 1 162 ? 4.753 0.815 -24.238 1.00 96.81 162 GLU A C 1
ATOM 1225 O O . GLU A 1 162 ? 4.601 1.588 -25.188 1.00 96.81 162 GLU A O 1
ATOM 1230 N N . LYS A 1 163 ? 3.723 0.317 -23.538 1.00 94.81 163 LYS A N 1
ATOM 1231 C CA . LYS A 1 163 ? 2.302 0.607 -23.800 1.00 94.81 163 LYS A CA 1
ATOM 1232 C C . LYS A 1 163 ? 1.637 1.459 -22.718 1.00 94.81 163 LYS A C 1
ATOM 1234 O O . LYS A 1 163 ? 0.424 1.611 -22.765 1.00 94.81 163 LYS A O 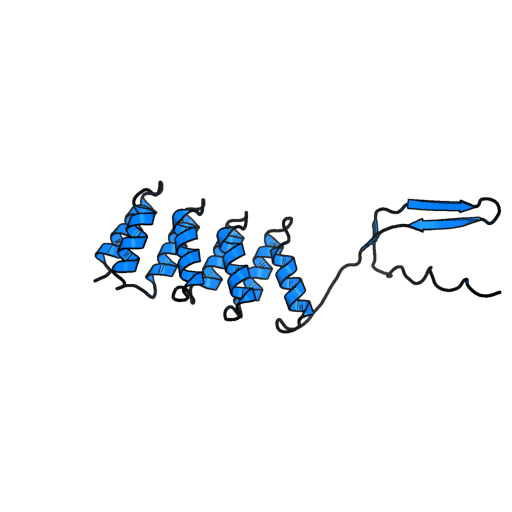1
ATOM 1239 N N . ASP A 1 164 ? 2.392 2.001 -21.760 1.00 97.44 164 ASP A N 1
ATOM 1240 C CA . ASP A 1 164 ? 1.819 2.886 -20.739 1.00 97.44 164 ASP A CA 1
ATOM 1241 C C . ASP A 1 164 ? 1.222 4.128 -21.412 1.00 97.44 164 ASP A C 1
ATOM 1243 O O . ASP A 1 164 ? 1.847 4.720 -22.298 1.00 97.44 164 ASP A O 1
ATOM 1247 N N . ASP A 1 165 ? 0.033 4.554 -20.992 1.00 96.31 165 ASP A N 1
ATOM 1248 C CA . ASP A 1 165 ? -0.634 5.738 -21.543 1.00 96.31 165 ASP A CA 1
ATOM 1249 C C . ASP A 1 165 ? 0.186 7.023 -21.314 1.00 96.31 165 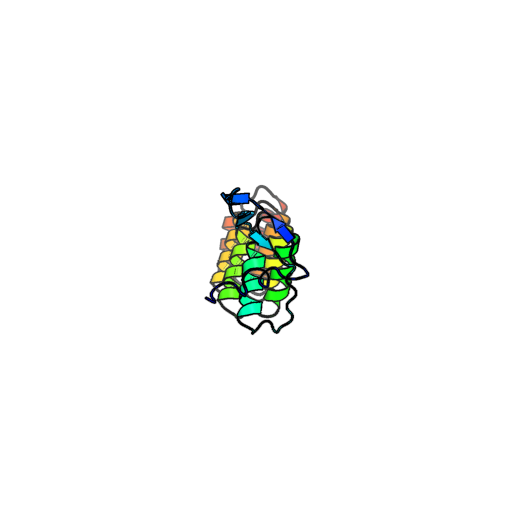ASP A C 1
ATOM 1251 O O . ASP A 1 165 ? 0.169 7.954 -22.129 1.00 96.31 165 ASP A O 1
ATOM 1255 N N . ASN A 1 166 ? 0.987 7.065 -20.247 1.00 97.75 166 ASN A N 1
ATOM 1256 C CA . ASN A 1 166 ? 1.839 8.189 -19.898 1.00 97.75 166 ASN A CA 1
ATOM 1257 C C . ASN A 1 166 ? 3.174 8.158 -20.666 1.00 97.75 166 ASN A C 1
ATOM 1259 O O . ASN A 1 166 ? 4.048 7.322 -20.433 1.00 97.75 166 ASN A O 1
ATOM 1263 N N . SER A 1 167 ? 3.381 9.147 -21.540 1.00 97.56 167 SER A N 1
ATOM 1264 C CA . SER A 1 167 ? 4.593 9.267 -22.364 1.00 97.56 167 SER A CA 1
ATOM 1265 C C . SER A 1 167 ? 5.890 9.404 -21.568 1.00 97.56 167 SER A C 1
ATOM 1267 O O . SER A 1 167 ? 6.931 8.941 -22.031 1.00 97.56 167 SER A O 1
ATOM 1269 N N . PHE A 1 168 ? 5.843 10.001 -20.377 1.00 97.56 168 PHE A N 1
ATOM 1270 C CA . PHE A 1 168 ? 7.009 10.145 -19.512 1.00 97.56 168 PHE A CA 1
AT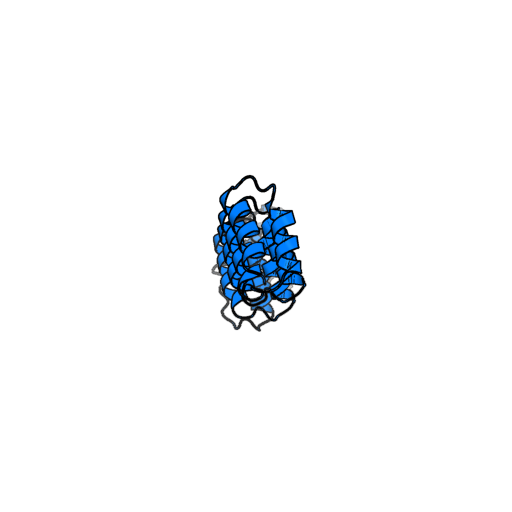OM 1271 C C . PHE A 1 168 ? 7.465 8.798 -18.944 1.00 97.56 168 PHE A C 1
ATOM 1273 O O . PHE A 1 168 ? 8.664 8.541 -18.860 1.00 97.56 168 PHE A O 1
ATOM 1280 N N . ILE A 1 169 ? 6.521 7.910 -18.619 1.00 97.88 169 ILE A N 1
ATOM 1281 C CA . ILE A 1 169 ? 6.822 6.547 -18.165 1.00 97.88 169 ILE A CA 1
ATOM 1282 C C . ILE A 1 169 ? 7.472 5.745 -19.293 1.00 97.88 169 ILE A C 1
ATOM 1284 O O . ILE A 1 169 ? 8.536 5.158 -19.084 1.00 97.88 169 ILE A O 1
ATOM 1288 N N . ARG A 1 170 ? 6.909 5.811 -20.509 1.00 98.00 170 ARG A N 1
ATOM 1289 C CA . ARG A 1 170 ? 7.510 5.180 -21.699 1.00 98.00 170 ARG A CA 1
ATOM 1290 C C . ARG A 1 170 ? 8.946 5.661 -21.930 1.00 98.00 170 ARG A C 1
ATOM 1292 O O . ARG A 1 170 ? 9.843 4.858 -22.179 1.00 98.00 170 ARG A O 1
ATOM 1299 N N . ALA A 1 171 ? 9.169 6.973 -21.823 1.00 97.19 171 ALA A N 1
ATOM 1300 C CA . ALA A 1 171 ? 10.485 7.579 -22.002 1.00 97.19 171 ALA A CA 1
ATOM 1301 C C . ALA A 1 171 ? 11.487 7.136 -20.923 1.00 97.19 171 ALA A C 1
ATOM 1303 O O . ALA A 1 171 ? 12.617 6.795 -21.263 1.00 97.19 171 ALA A O 1
ATOM 1304 N N . LYS A 1 172 ? 11.084 7.084 -19.644 1.00 95.31 172 LYS A N 1
ATOM 1305 C CA . LYS A 1 172 ? 11.942 6.596 -18.549 1.00 95.31 172 LYS A CA 1
ATOM 1306 C C . LYS A 1 172 ? 12.346 5.132 -18.733 1.00 95.31 172 LYS A C 1
ATOM 1308 O O . LYS A 1 172 ? 13.512 4.803 -18.531 1.00 95.31 172 LYS A O 1
ATOM 1313 N N . GLY A 1 173 ? 11.414 4.266 -19.133 1.00 94.81 173 GLY A N 1
ATOM 1314 C CA . GLY A 1 173 ? 11.720 2.858 -19.401 1.00 94.81 173 GLY A CA 1
ATOM 1315 C C . GLY A 1 173 ? 12.728 2.684 -20.539 1.00 94.81 173 GLY A C 1
ATOM 1316 O O . GLY A 1 173 ? 13.694 1.935 -20.401 1.00 94.81 173 GLY A O 1
ATOM 1317 N N . LEU A 1 174 ? 12.559 3.434 -21.635 1.00 95.50 174 LEU A N 1
ATOM 1318 C CA . LEU A 1 174 ? 13.518 3.447 -22.744 1.00 95.50 174 LEU A CA 1
ATOM 1319 C C . LEU A 1 174 ? 14.890 3.986 -22.317 1.00 95.50 174 LEU A C 1
ATOM 1321 O O . LEU A 1 174 ? 15.907 3.364 -22.618 1.00 95.50 174 LEU A O 1
ATOM 1325 N N . GLN A 1 175 ? 14.917 5.101 -21.583 1.00 94.56 175 GLN A N 1
ATOM 1326 C CA . GLN A 1 175 ? 16.150 5.701 -21.077 1.00 94.56 175 GLN A CA 1
ATOM 1327 C C . GLN A 1 175 ? 16.952 4.701 -20.243 1.00 94.56 175 GLN A C 1
ATOM 1329 O O . GLN A 1 175 ? 18.169 4.620 -20.391 1.00 94.56 175 GLN A O 1
ATOM 1334 N N . PHE A 1 176 ? 16.285 3.917 -19.390 1.00 94.81 176 PHE A N 1
ATOM 1335 C CA . PHE A 1 176 ? 16.979 2.943 -18.559 1.00 94.81 176 PHE A CA 1
ATOM 1336 C C . PHE A 1 176 ? 17.711 1.883 -19.399 1.00 94.81 176 PHE A C 1
ATOM 1338 O O . PHE A 1 176 ? 18.877 1.606 -19.123 1.00 94.81 176 PHE A O 1
ATOM 1345 N N . VAL A 1 177 ? 17.097 1.381 -20.478 1.00 94.00 177 VAL A N 1
ATOM 1346 C CA . VAL A 1 177 ? 17.747 0.461 -21.438 1.00 94.00 177 VAL A CA 1
ATOM 1347 C C . VAL A 1 177 ? 18.974 1.086 -22.102 1.00 94.00 177 VAL A C 1
ATOM 1349 O O . VAL A 1 177 ? 19.975 0.406 -22.306 1.00 94.00 177 VAL A O 1
ATOM 1352 N N . GLU A 1 178 ? 18.931 2.374 -22.439 1.00 92.81 178 GLU A N 1
ATOM 1353 C CA . GLU A 1 178 ? 20.068 3.065 -23.061 1.00 92.81 178 GLU A CA 1
ATOM 1354 C C . GLU A 1 178 ? 21.246 3.256 -22.097 1.00 92.81 178 GLU A C 1
ATOM 1356 O O . GLU A 1 178 ? 22.404 3.284 -22.532 1.00 92.81 178 GLU A O 1
ATOM 1361 N N . THR A 1 179 ? 20.951 3.404 -20.803 1.00 92.69 179 THR A N 1
ATOM 1362 C CA . THR A 1 179 ? 21.950 3.633 -19.752 1.00 92.69 179 THR A CA 1
ATOM 1363 C C . THR A 1 179 ? 22.488 2.355 -19.116 1.00 92.69 179 THR A C 1
ATOM 1365 O O . THR A 1 179 ? 23.634 2.363 -18.676 1.00 92.69 179 THR A O 1
ATOM 1368 N N . ALA A 1 180 ? 21.703 1.273 -19.085 1.00 89.50 180 ALA A N 1
ATOM 1369 C CA . ALA A 1 180 ? 22.127 -0.020 -18.563 1.00 89.50 180 ALA A CA 1
ATOM 1370 C C . ALA A 1 180 ? 23.080 -0.688 -19.564 1.00 89.50 180 ALA A C 1
ATOM 1372 O O . ALA A 1 180 ? 22.649 -1.287 -20.549 1.00 89.50 180 ALA A O 1
ATOM 1373 N N . LYS A 1 181 ? 24.387 -0.523 -19.348 1.00 77.19 181 LYS A N 1
ATOM 1374 C CA . LYS A 1 181 ? 25.465 -1.079 -20.176 1.00 77.19 181 LYS A CA 1
ATOM 1375 C C . LYS A 1 181 ? 26.568 -1.677 -19.318 1.00 77.19 181 LYS A C 1
ATOM 1377 O O . LYS A 1 181 ? 26.780 -1.170 -18.193 1.00 77.19 181 LYS A O 1
#

Radius of gyration: 25.62 Å; Cα contacts (8 Å, |Δi|>4): 213; chains: 1; bounding box: 70×25×74 Å

Sequence (181 aa):
SAVQDNQISTIPRNGSISNLRIVSADPATGQVELAGEVSQPLRLQGQMEDATVRSLLFSALHDASNPGSRLRAVQVLASKPNDEPIEEALINALIYDDNAGVRMQALEALKQYANEQHVRAAFMHTLGNDDNAGIRVQAIEALTIKNSNDTELAKTIREVTEKDDNSFIRAKGLQFVETAK

Solvent-accessible surface area (backbone atoms only — not comparable to full-atom values): 10441 Å² total; per-residue (Å²): 138,88,91,85,82,78,77,84,79,71,71,58,95,75,43,49,78,43,81,71,44,78,76,47,74,40,86,92,80,67,49,71,40,75,47,59,44,79,49,59,88,85,85,86,86,79,51,77,84,36,68,69,49,38,52,52,40,57,50,31,57,65,39,85,90,34,67,70,50,22,36,50,30,46,60,60,49,44,77,54,51,93,36,67,75,48,39,52,51,34,49,47,34,40,73,66,48,91,45,67,69,38,17,46,51,24,47,62,53,45,37,90,44,36,82,42,70,68,50,34,50,47,34,55,48,35,48,65,64,52,89,49,63,69,52,22,49,52,26,50,51,35,55,38,75,87,38,56,54,40,50,68,59,23,51,52,46,26,66,57,21,70,76,46,92,49,66,67,52,29,49,53,23,49,49,42,45,77,62,23,105

Mean predicted aligned error: 7.35 Å